Protein AF-A0A2V9A5Q8-F1 (afdb_monomer_lite)

Radius of gyration: 23.95 Å; chains: 1; bounding box: 72×63×69 Å

Structure (mmCIF, N/CA/C/O backbone):
data_AF-A0A2V9A5Q8-F1
#
_entry.id   AF-A0A2V9A5Q8-F1
#
loop_
_atom_site.group_PDB
_atom_site.id
_atom_site.type_symbol
_atom_site.label_atom_id
_atom_site.label_alt_id
_atom_site.label_comp_id
_atom_site.label_asym_id
_atom_site.label_entity_id
_atom_site.label_seq_id
_atom_site.pdbx_PDB_ins_code
_atom_site.Cartn_x
_atom_site.Cartn_y
_atom_site.Cartn_z
_atom_site.occupancy
_atom_site.B_iso_or_equiv
_atom_site.auth_seq_id
_atom_site.auth_comp_id
_atom_site.auth_asym_id
_atom_site.auth_atom_id
_atom_site.pdbx_PDB_model_num
ATOM 1 N N . MET A 1 1 ? 49.702 5.818 -7.965 1.00 38.19 1 MET A N 1
ATOM 2 C CA . MET A 1 1 ? 48.808 6.338 -9.022 1.00 38.19 1 MET A CA 1
ATOM 3 C C . MET A 1 1 ? 47.377 6.035 -8.606 1.00 38.19 1 MET A C 1
ATOM 5 O O . MET A 1 1 ? 47.033 4.866 -8.512 1.00 38.19 1 MET A O 1
ATOM 9 N N . ARG A 1 2 ? 46.585 7.053 -8.239 1.00 35.84 2 ARG A N 1
ATOM 10 C CA . ARG A 1 2 ? 45.154 6.881 -7.938 1.00 35.84 2 ARG A CA 1
ATOM 11 C C . ARG A 1 2 ? 44.421 6.753 -9.271 1.00 35.84 2 ARG A C 1
ATOM 13 O O . ARG A 1 2 ? 44.417 7.703 -10.046 1.00 35.84 2 ARG A O 1
ATOM 20 N N . PHE A 1 3 ? 43.883 5.571 -9.551 1.00 41.09 3 PHE A N 1
ATOM 21 C CA . PHE A 1 3 ? 42.998 5.375 -10.691 1.00 41.09 3 PHE A CA 1
ATOM 22 C C . PHE A 1 3 ? 41.658 6.030 -10.368 1.00 41.09 3 PHE A C 1
ATOM 24 O O . PHE A 1 3 ? 40.979 5.653 -9.417 1.00 41.09 3 PHE A O 1
ATOM 31 N N . ASP A 1 4 ? 41.334 7.063 -11.133 1.00 40.38 4 ASP A N 1
ATOM 32 C CA . ASP A 1 4 ? 40.104 7.829 -11.009 1.00 40.38 4 ASP A CA 1
ATOM 33 C C . ASP A 1 4 ? 38.958 7.004 -11.616 1.00 40.38 4 ASP A C 1
ATOM 35 O O . ASP A 1 4 ? 38.874 6.832 -12.838 1.00 40.38 4 ASP A O 1
ATOM 39 N N . SER A 1 5 ? 38.114 6.416 -10.765 1.00 48.59 5 SER A N 1
ATOM 40 C CA . SER A 1 5 ? 37.031 5.505 -11.168 1.00 48.59 5 SER A CA 1
ATOM 41 C C . SER A 1 5 ? 36.042 6.164 -12.140 1.00 48.59 5 SER A C 1
ATOM 43 O O . SER A 1 5 ? 35.473 5.492 -13.002 1.00 48.59 5 SER A O 1
ATOM 45 N N . ALA A 1 6 ? 35.915 7.493 -12.084 1.00 47.28 6 ALA A N 1
ATOM 46 C CA . ALA A 1 6 ? 35.109 8.286 -13.007 1.00 47.28 6 ALA A CA 1
ATOM 47 C C . ALA A 1 6 ? 35.646 8.262 -14.452 1.00 47.28 6 ALA A C 1
ATOM 49 O O . ALA A 1 6 ? 34.862 8.203 -15.402 1.00 47.28 6 ALA A O 1
ATOM 50 N N . ARG A 1 7 ? 36.975 8.252 -14.645 1.00 42.78 7 ARG A N 1
ATOM 51 C CA . ARG A 1 7 ? 37.582 8.185 -15.988 1.00 42.78 7 ARG A CA 1
ATOM 52 C C . ARG A 1 7 ? 37.405 6.813 -16.629 1.00 42.78 7 ARG A C 1
ATOM 54 O O . ARG A 1 7 ? 37.128 6.750 -17.822 1.00 42.78 7 ARG A O 1
ATOM 61 N N . LEU A 1 8 ? 37.511 5.740 -15.844 1.00 49.94 8 LEU A N 1
ATOM 62 C CA . LEU A 1 8 ? 37.288 4.365 -16.311 1.00 49.94 8 LEU A CA 1
ATOM 63 C C . LEU A 1 8 ? 35.836 4.141 -16.748 1.00 49.94 8 LEU A C 1
ATOM 65 O O . LEU A 1 8 ? 35.599 3.556 -17.803 1.00 49.94 8 LEU A O 1
ATOM 69 N N . ARG A 1 9 ? 34.873 4.674 -15.986 1.00 51.28 9 ARG A N 1
ATOM 70 C CA . ARG A 1 9 ? 33.442 4.581 -16.307 1.00 51.28 9 ARG A CA 1
ATOM 71 C C . ARG A 1 9 ? 33.103 5.296 -17.616 1.00 51.28 9 ARG A C 1
ATOM 73 O O . ARG A 1 9 ? 32.422 4.731 -18.465 1.00 51.28 9 ARG A O 1
ATOM 80 N N . ASN A 1 10 ? 33.651 6.495 -17.819 1.00 50.81 10 ASN A N 1
ATOM 81 C CA . ASN A 1 10 ? 33.475 7.227 -19.072 1.00 50.81 10 ASN A CA 1
ATOM 82 C C . ASN A 1 10 ? 34.121 6.489 -20.257 1.00 50.81 10 ASN A C 1
ATOM 84 O O . ASN A 1 10 ? 33.509 6.398 -21.316 1.00 50.81 10 ASN A O 1
ATOM 88 N N . MET A 1 11 ? 35.314 5.907 -20.081 1.00 52.22 11 MET A N 1
ATOM 89 C CA . MET A 1 11 ? 35.999 5.157 -21.144 1.00 52.22 11 MET A CA 1
ATOM 90 C C . MET A 1 11 ? 35.219 3.908 -21.584 1.00 52.22 11 MET A C 1
ATOM 92 O O . MET A 1 11 ? 35.125 3.645 -22.782 1.00 52.22 11 MET A O 1
ATOM 96 N N . PHE A 1 12 ? 34.608 3.183 -20.639 1.00 56.50 12 PHE A N 1
ATOM 97 C CA . PHE A 1 12 ? 33.744 2.036 -20.942 1.00 56.50 12 PHE A CA 1
ATOM 98 C C . PHE A 1 12 ? 32.481 2.444 -21.709 1.00 56.50 12 PHE A C 1
ATOM 100 O O . PHE A 1 12 ? 32.138 1.793 -22.696 1.00 56.50 12 PHE A O 1
ATOM 107 N N . CYS A 1 13 ? 31.827 3.544 -21.320 1.00 56.12 13 CYS A N 1
ATOM 108 C CA . CYS A 1 13 ? 30.648 4.045 -22.030 1.00 56.12 13 CYS A CA 1
ATOM 109 C C . CYS A 1 13 ? 30.974 4.451 -23.477 1.00 56.12 13 CYS A C 1
ATOM 111 O O . CYS A 1 13 ? 30.261 4.058 -24.396 1.00 56.12 13 CYS A O 1
ATOM 113 N N . TYR A 1 14 ? 32.076 5.176 -23.704 1.00 59.12 14 TYR A N 1
ATOM 114 C CA . TYR A 1 14 ? 32.497 5.552 -25.061 1.00 59.12 14 TYR A CA 1
ATOM 115 C C . TYR A 1 14 ? 32.893 4.337 -25.910 1.00 59.12 14 TYR A C 1
ATOM 117 O O . TYR A 1 14 ? 32.550 4.282 -27.090 1.00 59.12 14 TYR A O 1
ATOM 125 N N . GLY A 1 15 ? 33.565 3.344 -25.318 1.00 58.75 15 GLY A N 1
ATOM 126 C CA . GLY A 1 15 ? 33.915 2.096 -26.000 1.00 58.75 15 GLY A CA 1
ATOM 127 C C . GLY A 1 15 ? 32.689 1.279 -26.415 1.00 58.75 15 GLY A C 1
ATOM 128 O O . GLY A 1 15 ? 32.632 0.798 -27.545 1.00 58.75 15 GLY A O 1
ATOM 129 N N . ALA A 1 16 ? 31.679 1.182 -25.546 1.00 59.41 16 ALA A N 1
ATOM 130 C CA . ALA A 1 16 ? 30.424 0.494 -25.845 1.00 59.41 16 ALA A CA 1
ATOM 131 C C . ALA A 1 16 ? 29.630 1.188 -26.967 1.00 59.41 16 ALA A C 1
ATOM 133 O O . ALA A 1 16 ? 29.109 0.515 -27.855 1.00 59.41 16 ALA A O 1
ATOM 134 N N . ILE A 1 17 ? 29.594 2.527 -26.975 1.00 62.41 17 ILE A N 1
ATOM 135 C CA . ILE A 1 17 ? 28.944 3.314 -28.036 1.00 62.41 17 ILE A CA 1
ATOM 136 C C . ILE A 1 17 ? 29.666 3.122 -29.378 1.00 62.41 17 ILE A C 1
ATOM 138 O O . ILE A 1 17 ? 29.020 2.871 -30.393 1.00 62.41 17 ILE A O 1
ATOM 142 N N . LEU A 1 18 ? 31.002 3.188 -29.397 1.00 58.22 18 LEU A N 1
ATOM 143 C CA . LEU A 1 18 ? 31.786 3.002 -30.624 1.00 58.22 18 LEU A CA 1
ATOM 144 C C . LEU A 1 18 ? 31.684 1.571 -31.173 1.00 58.22 18 LEU A C 1
ATOM 146 O O . LEU A 1 18 ? 31.592 1.393 -32.387 1.00 58.22 18 LEU A O 1
ATOM 150 N N . ALA A 1 19 ? 31.637 0.562 -30.299 1.00 59.09 19 ALA A N 1
ATOM 151 C CA . ALA A 1 19 ? 31.382 -0.818 -30.704 1.00 59.09 19 ALA A CA 1
ATOM 152 C C . ALA A 1 19 ? 29.979 -0.970 -31.319 1.00 59.09 19 ALA A C 1
ATOM 154 O O . ALA A 1 19 ? 29.850 -1.559 -32.390 1.00 59.09 19 ALA A O 1
ATOM 155 N N . ALA A 1 20 ? 28.945 -0.374 -30.714 1.00 57.03 20 ALA A N 1
ATOM 156 C CA . ALA A 1 20 ? 27.581 -0.405 -31.247 1.00 57.03 20 ALA A CA 1
ATOM 157 C C . ALA A 1 20 ? 27.464 0.261 -32.634 1.00 57.03 20 ALA A C 1
ATOM 159 O O . ALA A 1 20 ? 26.750 -0.244 -33.498 1.00 57.03 20 ALA A O 1
ATOM 160 N N . ILE A 1 21 ? 28.210 1.344 -32.885 1.00 59.50 21 ILE A N 1
ATOM 161 C CA . ILE A 1 21 ? 28.262 2.006 -34.201 1.00 59.50 21 ILE A CA 1
ATOM 162 C C . ILE A 1 21 ? 28.967 1.119 -35.243 1.00 59.50 21 ILE A C 1
ATOM 164 O O . ILE A 1 21 ? 28.519 1.042 -36.386 1.00 59.50 21 ILE A O 1
ATOM 168 N N . GLY A 1 22 ? 30.041 0.417 -34.862 1.00 56.53 22 GLY A N 1
ATOM 169 C CA . GLY A 1 22 ? 30.808 -0.444 -35.771 1.00 56.53 22 GLY A CA 1
ATOM 170 C C . GLY A 1 22 ? 30.040 -1.667 -36.285 1.00 56.53 22 GLY A C 1
ATOM 171 O O . GLY A 1 22 ? 30.250 -2.088 -37.422 1.00 56.53 22 GLY A O 1
ATOM 172 N N . PHE A 1 23 ? 29.115 -2.215 -35.492 1.00 53.47 23 PHE A N 1
ATOM 173 C CA . PHE A 1 23 ? 28.313 -3.380 -35.888 1.00 53.47 23 PHE A CA 1
ATOM 174 C C . PHE A 1 23 ? 27.002 -3.027 -36.622 1.00 53.47 23 PHE A C 1
ATOM 176 O O . PHE A 1 23 ? 26.371 -3.916 -37.195 1.00 53.47 23 PHE A O 1
ATOM 183 N N . ALA A 1 24 ? 26.617 -1.747 -36.688 1.00 52.22 24 ALA A N 1
ATOM 184 C CA . ALA A 1 24 ? 25.424 -1.281 -37.410 1.00 52.22 24 ALA A CA 1
ATOM 185 C C . ALA A 1 24 ? 25.583 -1.250 -38.951 1.00 52.22 24 ALA A C 1
ATOM 187 O O . ALA A 1 24 ? 24.639 -0.910 -39.668 1.00 52.22 24 ALA A O 1
ATOM 188 N N . GLY A 1 25 ? 26.774 -1.585 -39.468 1.00 51.19 25 GLY A N 1
ATOM 189 C CA . GLY A 1 25 ? 27.130 -1.457 -40.885 1.00 51.19 25 GLY A CA 1
ATOM 190 C C . GLY A 1 25 ? 26.808 -2.651 -41.792 1.00 51.19 25 GLY A C 1
ATOM 191 O O . GLY A 1 25 ? 26.800 -2.473 -43.006 1.00 51.19 25 GLY A O 1
ATOM 192 N N . CYS A 1 26 ? 26.523 -3.846 -41.261 1.00 53.53 26 CYS A N 1
ATOM 193 C CA . CYS A 1 26 ? 26.264 -5.035 -42.083 1.00 53.53 26 CYS A CA 1
ATOM 194 C C . CYS A 1 26 ? 25.248 -5.975 -41.413 1.00 53.53 26 CYS A C 1
ATOM 196 O O . CYS A 1 26 ? 25.505 -6.484 -40.325 1.00 53.53 26 CYS A O 1
ATOM 198 N N . SER A 1 27 ? 24.162 -6.291 -42.130 1.00 56.16 27 SER A N 1
ATOM 199 C CA . SER A 1 27 ? 23.036 -7.178 -41.761 1.00 56.16 27 SER A CA 1
ATOM 200 C C . SER A 1 27 ? 21.959 -6.555 -40.862 1.00 56.16 27 SER A C 1
ATOM 202 O O . SER A 1 27 ? 22.226 -5.594 -40.153 1.00 56.16 27 SER A O 1
ATOM 204 N N . ASN A 1 28 ? 20.736 -7.098 -40.945 1.00 62.25 28 ASN A N 1
ATOM 205 C CA . ASN A 1 28 ? 19.543 -6.727 -40.171 1.00 62.25 28 ASN A CA 1
ATOM 206 C C . ASN A 1 28 ? 19.767 -6.941 -38.658 1.00 62.25 28 ASN A C 1
ATOM 208 O O . ASN A 1 28 ? 19.232 -7.881 -38.069 1.00 62.25 28 ASN A O 1
ATOM 212 N N . SER A 1 29 ? 20.612 -6.122 -38.041 1.00 60.03 29 SER A N 1
ATOM 213 C CA . SER A 1 29 ? 21.037 -6.244 -36.652 1.00 60.03 29 SER A CA 1
ATOM 214 C C . SER A 1 29 ? 20.355 -5.190 -35.780 1.00 60.03 29 SER A C 1
ATOM 216 O O . SER A 1 29 ? 20.127 -4.047 -36.184 1.00 60.03 29 SER A O 1
ATOM 218 N N . CYS A 1 30 ? 19.997 -5.606 -34.567 1.00 65.38 30 CYS A N 1
ATOM 219 C CA . CYS A 1 30 ? 19.408 -4.760 -33.537 1.00 65.38 30 CYS A CA 1
ATOM 220 C C . CYS A 1 30 ? 20.380 -4.685 -32.361 1.00 65.38 30 CYS A C 1
ATOM 222 O O . CYS A 1 30 ? 20.805 -5.724 -31.853 1.00 65.38 30 CYS A O 1
ATOM 224 N N . PHE A 1 31 ? 20.699 -3.472 -31.907 1.00 65.69 31 PHE A N 1
ATOM 225 C CA . PHE A 1 31 ? 21.546 -3.243 -30.737 1.00 65.69 31 PHE A CA 1
ATOM 226 C C . PHE A 1 31 ? 20.724 -2.678 -29.593 1.00 65.69 31 PHE A C 1
ATOM 228 O O . PHE A 1 31 ? 19.926 -1.757 -29.784 1.00 65.69 31 PHE A O 1
ATOM 235 N N . VAL A 1 32 ? 20.954 -3.232 -28.404 1.00 63.38 32 VAL A N 1
ATOM 236 C CA . VAL A 1 32 ? 20.291 -2.838 -27.162 1.00 63.38 32 VAL A CA 1
ATOM 237 C C . VAL A 1 32 ? 21.349 -2.683 -26.091 1.00 63.38 32 VAL A C 1
ATOM 239 O O . VAL A 1 32 ? 22.129 -3.603 -25.852 1.00 63.38 32 VAL A O 1
ATOM 242 N N . GLY A 1 33 ? 21.375 -1.523 -25.448 1.00 62.34 33 GLY A N 1
ATOM 243 C CA . GLY A 1 33 ? 22.201 -1.280 -24.273 1.00 62.34 33 GLY A CA 1
ATOM 244 C C . GLY A 1 33 ? 21.330 -0.801 -23.127 1.00 62.34 33 GLY A C 1
ATOM 245 O O . GLY A 1 33 ? 20.614 0.182 -23.285 1.00 62.34 33 GLY A O 1
ATOM 246 N N . VAL A 1 34 ? 21.399 -1.478 -21.984 1.00 63.06 34 VAL A N 1
ATOM 247 C CA . VAL A 1 34 ? 20.795 -1.006 -20.734 1.00 63.06 34 VAL A CA 1
ATOM 248 C C . VAL A 1 34 ? 21.928 -0.543 -19.831 1.00 63.06 34 VAL A C 1
ATOM 250 O O . VAL A 1 34 ? 22.835 -1.313 -19.516 1.00 63.06 34 VAL A O 1
ATOM 253 N N . PHE A 1 35 ? 21.892 0.723 -19.432 1.00 66.50 35 PHE A N 1
ATOM 254 C CA . PHE A 1 35 ? 22.899 1.332 -18.574 1.00 66.50 35 PHE A CA 1
ATOM 255 C C . PHE A 1 35 ? 22.244 1.791 -17.275 1.00 66.50 35 PHE A C 1
ATOM 257 O O . PHE A 1 35 ? 21.302 2.578 -17.296 1.00 66.50 35 PHE A O 1
ATOM 264 N N . ASN A 1 36 ? 22.770 1.335 -16.141 1.00 62.31 36 ASN A N 1
ATOM 265 C CA . ASN A 1 36 ? 22.429 1.884 -14.834 1.00 62.31 36 ASN A CA 1
ATOM 266 C C . ASN A 1 36 ? 23.510 2.899 -14.437 1.00 62.31 36 ASN A C 1
ATOM 268 O O . ASN A 1 36 ? 24.682 2.541 -14.301 1.00 62.31 36 ASN A O 1
ATOM 272 N N . ASN A 1 37 ? 23.132 4.168 -14.285 1.00 62.62 37 ASN A N 1
ATOM 273 C CA . ASN A 1 37 ? 24.060 5.242 -13.915 1.00 62.62 37 ASN A CA 1
ATOM 274 C C . ASN A 1 37 ? 24.026 5.595 -12.413 1.00 62.62 37 ASN A C 1
ATOM 276 O O . ASN A 1 37 ? 24.675 6.561 -12.010 1.00 62.62 37 ASN A O 1
ATOM 280 N N . GLY A 1 38 ? 23.286 4.835 -11.599 1.00 50.09 38 GLY A N 1
ATOM 281 C CA . GLY A 1 38 ? 23.071 5.083 -10.170 1.00 50.09 38 GLY A CA 1
ATOM 282 C C . GLY A 1 38 ? 21.969 6.102 -9.851 1.00 50.09 38 GLY A C 1
ATOM 283 O O . GLY A 1 38 ? 21.603 6.233 -8.692 1.00 50.09 38 GLY A O 1
ATOM 284 N N . ILE A 1 39 ? 21.431 6.805 -10.853 1.00 52.69 39 ILE A N 1
ATOM 285 C CA . ILE A 1 39 ? 20.302 7.749 -10.727 1.00 52.69 39 ILE A CA 1
ATOM 286 C C . ILE A 1 39 ? 19.053 7.186 -11.431 1.00 52.69 39 ILE A C 1
ATOM 288 O O . ILE A 1 39 ? 17.921 7.504 -11.075 1.00 52.69 39 ILE A O 1
ATOM 292 N N . GLY A 1 40 ? 19.245 6.304 -12.411 1.00 55.94 40 GLY A N 1
ATOM 293 C CA . GLY A 1 40 ? 18.178 5.593 -13.095 1.00 55.94 40 GLY A CA 1
ATOM 294 C C . GLY A 1 40 ? 18.706 4.623 -14.146 1.00 55.94 40 GLY A C 1
ATOM 295 O O . GLY A 1 40 ? 19.913 4.383 -14.268 1.00 55.94 40 GLY A O 1
ATOM 296 N N . VAL A 1 41 ? 17.772 4.068 -14.913 1.00 59.84 41 VAL A N 1
ATOM 297 C CA . VAL A 1 41 ? 18.040 3.129 -16.004 1.00 59.84 41 VAL A CA 1
ATOM 298 C C . VAL A 1 41 ? 17.876 3.851 -17.342 1.00 59.84 41 VAL A C 1
ATOM 300 O O . VAL A 1 41 ? 16.854 4.483 -17.589 1.00 59.84 41 VAL A O 1
ATOM 303 N N . VAL A 1 42 ? 18.885 3.765 -18.211 1.00 65.00 42 VAL A N 1
ATOM 304 C CA . VAL A 1 42 ? 18.856 4.302 -19.579 1.00 65.00 42 VAL A CA 1
ATOM 305 C C . VAL A 1 42 ? 18.903 3.143 -20.567 1.00 65.00 42 VAL A C 1
ATOM 307 O O . VAL A 1 42 ? 19.842 2.348 -20.539 1.00 65.00 42 VAL A O 1
ATOM 310 N N . THR A 1 43 ? 17.927 3.082 -21.472 1.00 62.53 43 THR A N 1
ATOM 311 C CA . THR A 1 43 ? 17.867 2.079 -22.544 1.00 62.53 43 THR A CA 1
ATOM 312 C C . THR A 1 43 ? 18.186 2.741 -23.882 1.00 62.53 43 THR A C 1
ATOM 314 O O . THR A 1 43 ? 17.525 3.697 -24.280 1.00 62.53 43 THR A O 1
ATOM 317 N N . VAL A 1 44 ? 19.208 2.246 -24.579 1.00 68.12 44 VAL A N 1
ATOM 318 C CA . VAL A 1 44 ? 19.624 2.707 -25.911 1.00 68.12 44 VAL A CA 1
ATOM 319 C C . VAL A 1 44 ? 19.268 1.643 -26.937 1.00 68.12 44 VAL A C 1
ATOM 321 O O . VAL A 1 44 ? 19.596 0.471 -26.746 1.00 68.12 44 VAL A O 1
ATOM 324 N N . GLN A 1 45 ? 18.642 2.062 -28.037 1.00 67.38 45 GLN A N 1
ATOM 325 C CA . GLN A 1 45 ? 18.233 1.176 -29.118 1.00 67.38 45 GLN A CA 1
ATOM 326 C C . GLN A 1 45 ? 18.643 1.716 -30.493 1.00 67.38 45 GLN A C 1
ATOM 328 O O . GLN A 1 45 ? 18.433 2.891 -30.791 1.00 67.38 45 GLN A O 1
ATOM 333 N N . ALA A 1 46 ? 19.180 0.841 -31.345 1.00 66.75 46 ALA A N 1
ATOM 334 C CA . ALA A 1 46 ? 19.484 1.141 -32.744 1.00 66.75 46 ALA A CA 1
ATOM 335 C C . ALA A 1 46 ? 19.172 -0.067 -33.647 1.00 66.75 46 ALA A C 1
ATOM 337 O O . ALA A 1 46 ? 19.436 -1.208 -33.267 1.00 66.75 46 ALA A O 1
ATOM 338 N N . GLY A 1 47 ? 18.627 0.182 -34.844 1.00 64.19 47 GLY A N 1
ATOM 339 C CA . GLY A 1 47 ? 18.328 -0.846 -35.850 1.00 64.19 47 GLY A CA 1
ATOM 340 C C . GLY A 1 47 ? 18.341 -0.286 -37.277 1.00 64.19 47 GLY A C 1
ATOM 341 O O . GLY A 1 47 ? 18.157 0.917 -37.472 1.00 64.19 47 GLY A O 1
ATOM 342 N N . ASN A 1 48 ? 18.587 -1.152 -38.264 1.00 62.66 48 ASN A N 1
ATOM 343 C CA . ASN A 1 48 ? 18.677 -0.818 -39.692 1.00 62.66 48 ASN A CA 1
ATOM 344 C C . ASN A 1 48 ? 18.136 -1.993 -40.543 1.00 62.66 48 ASN A C 1
ATOM 346 O O . ASN A 1 48 ? 18.545 -3.127 -40.272 1.00 62.66 48 ASN A O 1
ATOM 350 N N . PRO A 1 49 ? 17.279 -1.775 -41.570 1.00 58.06 49 PRO A N 1
ATOM 351 C CA . PRO A 1 49 ? 16.652 -0.516 -42.013 1.00 58.06 49 PRO A CA 1
ATOM 352 C C . PRO A 1 49 ? 15.466 -0.086 -41.133 1.00 58.06 49 PRO A C 1
ATOM 354 O O . PRO A 1 49 ? 14.958 -0.903 -40.369 1.00 58.06 49 PRO A O 1
ATOM 357 N N . PRO A 1 50 ? 15.021 1.187 -41.202 1.00 60.66 50 PRO A N 1
ATOM 358 C CA . PRO A 1 50 ? 13.865 1.653 -40.438 1.00 60.66 50 PRO A CA 1
ATOM 359 C C . PRO A 1 50 ? 12.614 0.795 -40.721 1.00 60.66 50 PRO A C 1
ATOM 361 O O . PRO A 1 50 ? 12.396 0.409 -41.872 1.00 60.66 50 PRO A O 1
ATOM 364 N N . PRO A 1 51 ? 11.762 0.538 -39.711 1.00 57.97 51 PRO A N 1
ATOM 365 C CA . PRO A 1 51 ? 11.767 1.146 -38.378 1.00 57.97 51 PRO A CA 1
ATOM 366 C C . PRO A 1 51 ? 12.830 0.563 -37.425 1.00 57.97 51 PRO A C 1
ATOM 368 O O . PRO A 1 51 ? 13.239 -0.587 -37.591 1.00 57.97 51 PRO A O 1
ATOM 371 N N . PRO A 1 52 ? 13.271 1.330 -36.403 1.00 61.50 52 PRO A N 1
ATOM 372 C CA . PRO A 1 52 ? 14.005 0.749 -35.283 1.00 61.50 52 PRO A CA 1
ATOM 373 C C . PRO A 1 52 ? 13.176 -0.408 -34.716 1.00 61.50 52 PRO A C 1
ATOM 375 O O . PRO A 1 52 ? 11.948 -0.325 -34.657 1.00 61.50 52 PRO A O 1
ATOM 378 N N . CYS A 1 53 ? 13.833 -1.514 -34.373 1.00 61.41 53 CYS A N 1
ATOM 379 C CA . CYS A 1 53 ? 13.138 -2.722 -33.942 1.00 61.41 53 CYS A CA 1
ATOM 380 C C . CYS A 1 53 ? 12.192 -2.421 -32.764 1.00 61.41 53 CYS A C 1
ATOM 382 O O . CYS A 1 53 ? 12.440 -1.523 -31.972 1.00 61.41 53 CYS A O 1
ATOM 384 N N . SER A 1 54 ? 11.104 -3.163 -32.599 1.00 61.75 54 SER A N 1
ATOM 385 C CA . SER A 1 54 ? 10.321 -3.106 -31.362 1.00 61.75 54 SER A CA 1
ATOM 386 C C . SER A 1 54 ? 10.897 -4.140 -30.404 1.00 61.75 54 SER A C 1
ATOM 388 O O . SER A 1 54 ? 10.762 -5.340 -30.650 1.00 61.75 54 SER A O 1
ATOM 390 N N . LEU A 1 55 ? 11.568 -3.702 -29.341 1.00 61.50 55 LEU A N 1
ATOM 391 C CA . LEU A 1 55 ? 11.936 -4.622 -28.271 1.00 61.50 55 LEU A CA 1
ATOM 392 C C . LEU A 1 55 ? 10.774 -4.742 -27.296 1.00 61.50 55 LEU A C 1
ATOM 394 O O . LEU A 1 55 ? 10.130 -3.731 -26.998 1.00 61.50 55 LEU A O 1
ATOM 398 N N . PRO A 1 56 ? 10.517 -5.943 -26.762 1.00 65.69 56 PRO A N 1
ATOM 399 C CA . PRO A 1 56 ? 9.697 -6.045 -25.571 1.00 65.69 56 PRO A CA 1
ATOM 400 C C . PRO A 1 56 ? 10.352 -5.187 -24.484 1.00 65.69 56 PRO A C 1
ATOM 402 O O . PRO A 1 56 ? 11.544 -5.332 -24.206 1.00 65.69 56 PRO A O 1
ATOM 405 N N . GLN A 1 57 ? 9.585 -4.253 -23.918 1.00 74.25 57 GLN A N 1
ATOM 406 C CA . GLN A 1 57 ? 10.048 -3.442 -22.797 1.00 74.25 57 GLN A CA 1
ATOM 407 C C . GLN A 1 57 ? 10.506 -4.402 -21.694 1.00 74.25 57 GLN A C 1
ATOM 409 O O . GLN A 1 57 ? 9.715 -5.275 -21.318 1.00 74.25 57 GLN A O 1
ATOM 414 N N . PRO A 1 58 ? 11.762 -4.302 -21.218 1.00 80.88 58 PRO A N 1
ATOM 415 C CA . PRO A 1 58 ? 12.244 -5.188 -20.176 1.00 80.88 58 PRO A CA 1
ATOM 416 C C . PRO A 1 58 ? 11.369 -5.001 -18.941 1.00 80.88 58 PRO A C 1
ATOM 418 O O . PRO A 1 58 ? 10.925 -3.887 -18.634 1.00 80.88 58 PRO A O 1
ATOM 421 N N . ARG A 1 59 ? 11.089 -6.111 -18.262 1.00 86.88 59 ARG A N 1
ATOM 422 C CA . ARG A 1 59 ? 10.210 -6.128 -17.100 1.00 86.88 59 ARG A CA 1
ATOM 423 C C . ARG A 1 59 ? 10.886 -6.762 -15.898 1.00 86.88 59 ARG A C 1
ATOM 425 O O . ARG A 1 59 ? 11.922 -7.414 -16.018 1.00 86.88 59 ARG A O 1
ATOM 432 N N . ALA A 1 60 ? 10.285 -6.532 -14.746 1.00 90.94 60 ALA A N 1
ATOM 433 C CA . ALA A 1 60 ? 10.682 -7.111 -13.479 1.00 90.94 60 ALA A CA 1
ATOM 434 C C . ALA A 1 60 ? 9.444 -7.537 -12.696 1.00 90.94 60 ALA A C 1
ATOM 436 O O . ALA A 1 60 ? 8.333 -7.078 -12.974 1.00 90.94 60 ALA A O 1
ATOM 437 N N . ALA A 1 61 ? 9.657 -8.384 -11.696 1.00 94.25 61 ALA A N 1
ATOM 438 C CA . ALA A 1 61 ? 8.615 -8.783 -10.769 1.00 94.25 61 ALA A CA 1
ATOM 439 C C . ALA A 1 61 ? 8.706 -7.958 -9.480 1.00 94.25 61 ALA A C 1
ATOM 441 O O . ALA A 1 61 ? 9.777 -7.824 -8.881 1.00 94.25 61 ALA A O 1
ATOM 442 N N . ILE A 1 62 ? 7.568 -7.441 -9.023 1.00 94.88 62 ILE A N 1
ATOM 443 C CA . ILE A 1 62 ? 7.425 -6.854 -7.693 1.00 94.88 62 ILE A CA 1
ATOM 444 C C . ILE A 1 62 ? 6.444 -7.669 -6.860 1.00 94.88 62 ILE A C 1
ATOM 446 O O . ILE A 1 62 ? 5.362 -8.023 -7.321 1.00 94.88 62 ILE A O 1
ATOM 450 N N . ASN A 1 63 ? 6.808 -7.902 -5.603 1.00 96.31 63 ASN A N 1
ATOM 451 C CA . ASN A 1 63 ? 5.874 -8.329 -4.571 1.00 96.31 63 ASN A CA 1
ATOM 452 C C . ASN A 1 63 ? 5.580 -7.153 -3.648 1.00 96.31 63 ASN A C 1
ATOM 454 O O . ASN A 1 63 ? 6.474 -6.372 -3.327 1.00 96.31 63 ASN A O 1
ATOM 458 N N . VAL A 1 64 ? 4.346 -7.048 -3.174 1.00 96.12 64 VAL A N 1
ATOM 459 C CA . VAL A 1 64 ? 3.954 -6.062 -2.166 1.00 96.12 64 VAL A CA 1
ATOM 460 C C . VAL A 1 64 ? 3.482 -6.809 -0.938 1.00 96.12 64 VAL A C 1
ATOM 462 O O . VAL A 1 64 ? 2.573 -7.631 -1.016 1.00 96.12 64 VAL A O 1
ATOM 465 N N . VAL A 1 65 ? 4.103 -6.526 0.202 1.00 96.00 65 VAL A N 1
ATOM 466 C CA . VAL A 1 65 ? 3.861 -7.239 1.455 1.00 96.00 65 VAL A CA 1
ATOM 467 C C . VAL A 1 65 ? 3.510 -6.236 2.543 1.00 96.00 65 VAL A C 1
ATOM 469 O O . VAL A 1 65 ? 4.306 -5.349 2.844 1.00 96.00 65 VAL A O 1
ATOM 472 N N . ALA A 1 66 ? 2.340 -6.392 3.157 1.00 95.12 66 ALA A N 1
ATOM 473 C CA . ALA A 1 66 ? 1.981 -5.693 4.382 1.00 95.12 66 ALA A CA 1
ATOM 474 C C . ALA A 1 66 ? 2.624 -6.387 5.584 1.00 95.12 66 ALA A C 1
ATOM 476 O O . ALA A 1 66 ? 2.379 -7.564 5.855 1.00 95.12 66 ALA A O 1
ATOM 477 N N . LEU A 1 67 ? 3.442 -5.640 6.315 1.00 94.56 67 LEU A N 1
ATOM 478 C CA . LEU A 1 67 ? 3.946 -6.018 7.623 1.00 94.56 67 LEU A CA 1
ATOM 479 C C . LEU A 1 67 ? 2.882 -5.676 8.659 1.00 94.56 67 LEU A C 1
ATOM 481 O O . LEU A 1 67 ? 2.401 -4.544 8.726 1.00 94.56 67 LEU A O 1
ATOM 485 N N . LYS A 1 68 ? 2.523 -6.677 9.455 1.00 92.44 68 LYS A N 1
ATOM 486 C CA . LYS A 1 68 ? 1.456 -6.604 10.449 1.00 92.44 68 LYS A CA 1
ATOM 487 C C . LYS A 1 68 ? 2.068 -6.686 11.836 1.00 92.44 68 LYS A C 1
ATOM 489 O O . LYS A 1 68 ? 3.136 -7.281 12.010 1.00 92.44 68 LYS A O 1
ATOM 494 N N . SER A 1 69 ? 1.416 -6.061 12.808 1.00 88.69 69 SER A N 1
ATOM 495 C CA . SER A 1 69 ? 1.902 -6.049 14.183 1.00 88.69 69 SER A CA 1
ATOM 496 C C . SER A 1 69 ? 0.995 -6.870 15.088 1.00 88.69 69 SER A C 1
ATOM 498 O O . SER A 1 69 ? -0.226 -6.843 14.973 1.00 88.69 69 SER A O 1
ATOM 500 N N . ALA A 1 70 ? 1.585 -7.569 16.056 1.00 87.69 70 ALA A N 1
ATOM 501 C CA . ALA A 1 70 ? 0.802 -8.222 17.101 1.00 87.69 70 ALA A CA 1
ATOM 502 C C . ALA A 1 70 ? 0.134 -7.205 18.043 1.00 87.69 70 ALA A C 1
ATOM 504 O O . ALA A 1 70 ? -0.870 -7.526 18.667 1.00 87.69 70 ALA A O 1
ATOM 505 N N . VAL A 1 71 ? 0.690 -5.994 18.150 1.00 85.56 71 VAL A N 1
ATOM 506 C CA . VAL A 1 71 ? 0.216 -4.933 19.048 1.00 85.56 71 VAL A CA 1
ATOM 507 C C . VAL A 1 71 ? 0.281 -3.567 18.370 1.00 85.56 71 VAL A C 1
ATOM 509 O O . VAL A 1 71 ? 1.175 -3.305 17.564 1.00 85.56 71 VAL A O 1
ATOM 512 N N . CYS A 1 72 ? -0.634 -2.663 18.717 1.00 85.25 72 CYS A N 1
ATOM 513 C CA . CYS A 1 72 ? -0.536 -1.281 18.264 1.00 85.25 72 CYS A CA 1
ATOM 514 C C . CYS A 1 72 ? 0.441 -0.488 19.149 1.00 85.25 72 CYS A C 1
ATOM 516 O O . CYS A 1 72 ? 0.052 0.070 20.171 1.00 85.25 72 CYS A O 1
ATOM 518 N N . GLU A 1 73 ? 1.714 -0.431 18.754 1.00 81.94 73 GLU A N 1
ATOM 519 C CA . GLU A 1 73 ? 2.772 0.260 19.515 1.00 81.94 73 GLU A CA 1
ATOM 520 C C . GLU A 1 73 ? 2.574 1.781 19.594 1.00 81.94 73 GLU A C 1
ATOM 522 O O . GLU A 1 73 ? 3.006 2.427 20.546 1.00 81.94 73 GLU A O 1
ATOM 527 N N . THR A 1 74 ? 1.926 2.357 18.584 1.00 80.19 74 THR A N 1
ATOM 528 C CA . THR A 1 74 ? 1.694 3.800 18.445 1.00 80.19 74 THR A CA 1
ATOM 529 C C . THR A 1 74 ? 0.354 4.257 19.018 1.00 80.19 74 THR A C 1
ATOM 531 O O . THR A 1 74 ? 0.103 5.460 19.097 1.00 80.19 74 THR A O 1
ATOM 534 N N . CYS A 1 75 ? -0.505 3.321 19.425 1.00 80.31 75 CYS A N 1
ATOM 535 C CA . CYS A 1 75 ? -1.774 3.625 20.070 1.00 80.31 75 CYS A CA 1
ATOM 536 C C . CYS A 1 75 ? -1.556 3.938 21.554 1.00 80.31 75 CYS A C 1
ATOM 538 O O . CYS A 1 75 ? -0.673 3.380 22.208 1.00 80.31 75 CYS A O 1
ATOM 540 N N . THR A 1 76 ? -2.384 4.812 22.127 1.00 72.81 76 THR A N 1
ATOM 541 C CA . THR A 1 76 ? -2.327 5.067 23.569 1.00 72.81 76 THR A CA 1
ATOM 542 C C . THR A 1 76 ? -2.813 3.853 24.357 1.00 72.81 76 THR A C 1
ATOM 544 O O . THR A 1 76 ? -3.747 3.159 23.953 1.00 72.81 76 THR A O 1
ATOM 547 N N . ALA A 1 77 ? -2.209 3.619 25.526 1.00 69.12 77 ALA A N 1
ATOM 548 C CA . ALA A 1 77 ? -2.611 2.532 26.423 1.00 69.12 77 ALA A CA 1
ATOM 549 C C . ALA A 1 77 ? -4.095 2.617 26.831 1.00 69.12 77 ALA A C 1
ATOM 551 O O . ALA A 1 77 ? -4.728 1.591 27.076 1.00 69.12 77 ALA A O 1
ATOM 552 N N . ASP A 1 78 ? -4.655 3.830 26.858 1.00 68.19 78 ASP A N 1
ATOM 553 C CA . ASP A 1 78 ? -6.068 4.071 27.149 1.00 68.19 78 ASP A CA 1
ATOM 554 C C . ASP A 1 78 ? -6.991 3.676 25.991 1.00 68.19 78 ASP A C 1
ATOM 556 O O . ASP A 1 78 ? -8.111 3.235 26.239 1.00 68.19 78 ASP A O 1
ATOM 560 N N . ALA A 1 79 ? -6.528 3.785 24.740 1.00 71.56 79 ALA A N 1
ATOM 561 C CA . ALA A 1 79 ? -7.315 3.401 23.571 1.00 71.56 79 ALA A CA 1
ATOM 562 C C . ALA A 1 79 ? -7.489 1.880 23.465 1.00 71.56 79 ALA A C 1
ATOM 564 O O . ALA A 1 79 ? -8.481 1.425 22.910 1.00 71.56 79 ALA A O 1
ATOM 565 N N . ARG A 1 80 ? -6.555 1.087 24.021 1.00 82.50 80 ARG A N 1
ATOM 566 C CA . ARG A 1 80 ? -6.610 -0.390 24.035 1.00 82.50 80 ARG A CA 1
ATOM 567 C C . ARG A 1 80 ? -7.002 -0.981 22.676 1.00 82.50 80 ARG A C 1
ATOM 569 O O . ARG A 1 80 ? -7.870 -1.848 22.601 1.00 82.50 80 ARG A O 1
ATOM 576 N N . VAL A 1 81 ? -6.392 -0.471 21.609 1.00 89.81 81 VAL A N 1
ATOM 577 C CA . VAL A 1 81 ? -6.650 -0.933 20.242 1.00 89.81 81 VAL A CA 1
ATOM 578 C C . VAL A 1 81 ? -6.223 -2.390 20.115 1.00 89.81 81 VAL A C 1
ATOM 580 O O . VAL A 1 81 ? -5.060 -2.715 20.355 1.00 89.81 81 VAL A O 1
ATOM 583 N N . GLU A 1 82 ? -7.173 -3.244 19.748 1.00 90.56 82 GLU A N 1
ATOM 584 C CA . GLU A 1 82 ? -6.965 -4.683 19.581 1.00 90.56 82 GLU A CA 1
ATOM 585 C C . GLU A 1 82 ? -6.861 -5.048 18.102 1.00 90.56 82 GLU A C 1
ATOM 587 O O . GLU A 1 82 ? -5.946 -5.773 17.725 1.00 90.56 82 GLU A O 1
ATOM 592 N N . HIS A 1 83 ? -7.725 -4.460 17.269 1.00 93.25 83 HIS A N 1
ATOM 593 C CA . HIS A 1 83 ? -7.741 -4.696 15.828 1.00 93.25 83 HIS A CA 1
ATOM 594 C C . HIS A 1 83 ? -7.831 -3.395 15.043 1.00 93.25 83 HIS A C 1
ATOM 596 O O . HIS A 1 83 ? -8.445 -2.412 15.472 1.00 93.25 83 HIS A O 1
ATOM 602 N N . VAL A 1 84 ? -7.241 -3.407 13.852 1.00 94.00 84 VAL A N 1
ATOM 603 C CA . VAL A 1 84 ? -7.331 -2.297 12.902 1.00 94.00 84 VAL A CA 1
ATOM 604 C C . VAL A 1 84 ? -7.645 -2.889 11.547 1.00 94.00 84 VAL A C 1
ATOM 606 O O . VAL A 1 84 ? -6.766 -3.379 10.839 1.00 94.00 84 VAL A O 1
ATOM 609 N N . PHE A 1 85 ? -8.915 -2.823 11.180 1.00 93.94 85 PHE A N 1
ATOM 610 C CA . PHE A 1 85 ? -9.401 -3.396 9.943 1.00 93.94 85 PHE A CA 1
ATOM 611 C C . PHE A 1 85 ? -9.364 -2.360 8.831 1.00 93.94 85 PHE A C 1
ATOM 613 O O . PHE A 1 85 ? -9.889 -1.252 8.972 1.00 93.94 85 PHE A O 1
ATOM 620 N N . VAL A 1 86 ? -8.791 -2.742 7.697 1.00 93.88 86 VAL A N 1
ATOM 621 C CA . VAL A 1 86 ? -8.793 -1.942 6.475 1.00 93.88 86 VAL A CA 1
ATOM 622 C C . VAL A 1 86 ? -9.185 -2.807 5.290 1.00 93.88 86 VAL A C 1
ATOM 624 O O . VAL A 1 86 ? -8.934 -4.011 5.266 1.00 93.88 86 VAL A O 1
ATOM 627 N N . THR A 1 87 ? -9.798 -2.185 4.291 1.00 93.12 87 THR A N 1
ATOM 628 C CA . THR A 1 87 ? -10.221 -2.868 3.069 1.00 93.12 87 THR A CA 1
ATOM 629 C C . THR A 1 87 ? -9.556 -2.198 1.877 1.00 93.12 87 THR A C 1
ATOM 631 O O . THR A 1 87 ? -9.916 -1.083 1.511 1.00 93.12 87 THR A O 1
ATOM 634 N N . MET A 1 88 ? -8.555 -2.847 1.293 1.00 92.94 88 MET A N 1
ATOM 635 C CA . MET A 1 88 ? -7.742 -2.290 0.213 1.00 92.94 88 MET A CA 1
ATOM 636 C C . MET A 1 88 ? -8.314 -2.636 -1.165 1.00 92.94 88 MET A C 1
ATOM 638 O O . MET A 1 88 ? -8.715 -3.770 -1.405 1.00 92.94 88 MET A O 1
ATOM 642 N N . GLN A 1 89 ? -8.303 -1.663 -2.077 1.00 92.50 89 GLN A N 1
ATOM 643 C CA . GLN A 1 89 ? -8.891 -1.765 -3.417 1.00 92.50 89 GLN A CA 1
ATOM 644 C C . GLN A 1 89 ? -7.882 -1.561 -4.556 1.00 92.50 89 GLN A C 1
ATOM 646 O O . GLN A 1 89 ? -8.141 -1.964 -5.684 1.00 92.50 89 GLN A O 1
ATOM 651 N N . SER A 1 90 ? -6.753 -0.894 -4.318 1.00 93.56 90 SER A N 1
ATOM 652 C CA . SER A 1 90 ? -5.780 -0.631 -5.385 1.00 93.56 90 SER A CA 1
ATOM 653 C C . SER A 1 90 ? -4.393 -0.373 -4.820 1.00 93.56 90 SER A C 1
ATOM 655 O O . SER A 1 90 ? -4.244 0.181 -3.723 1.00 93.56 90 SER A O 1
ATOM 657 N N . VAL A 1 91 ? -3.390 -0.781 -5.597 1.00 96.12 91 VAL A N 1
ATOM 658 C CA . VAL A 1 91 ? -1.976 -0.557 -5.316 1.00 96.12 91 VAL A CA 1
ATOM 659 C C . VAL A 1 91 ? -1.322 -0.039 -6.584 1.00 96.12 91 VAL A C 1
ATOM 661 O O . VAL A 1 91 ? -1.345 -0.689 -7.629 1.00 96.12 91 VAL A O 1
ATOM 664 N N . GLN A 1 92 ? -0.716 1.139 -6.494 1.00 96.00 92 GLN A N 1
ATOM 665 C CA . GLN A 1 92 ? -0.174 1.831 -7.654 1.00 96.00 92 GLN A CA 1
ATOM 666 C C . GLN A 1 92 ? 1.224 2.375 -7.417 1.00 96.00 92 GLN A C 1
ATOM 668 O O . GLN A 1 92 ? 1.546 2.795 -6.309 1.00 96.00 92 GLN A O 1
ATOM 673 N N . LEU A 1 93 ? 2.026 2.439 -8.475 1.00 94.75 93 LEU A N 1
ATOM 674 C CA . LEU A 1 93 ? 3.366 3.021 -8.462 1.00 94.75 93 LEU A CA 1
ATOM 675 C C . LEU A 1 93 ? 3.428 4.286 -9.314 1.00 94.75 93 LEU A C 1
ATOM 677 O O . LEU A 1 93 ? 2.789 4.371 -10.361 1.00 94.75 93 LEU A O 1
ATOM 681 N N . LEU A 1 94 ? 4.236 5.251 -8.887 1.00 92.94 94 LEU A N 1
ATOM 682 C CA . LEU A 1 94 ? 4.522 6.461 -9.652 1.00 92.94 94 LEU A CA 1
ATOM 683 C C . LEU A 1 94 ? 5.974 6.449 -10.133 1.00 92.94 94 LEU A C 1
ATOM 685 O O . LEU A 1 94 ? 6.903 6.427 -9.318 1.00 92.94 94 LEU A O 1
ATOM 689 N N . SER A 1 95 ? 6.157 6.485 -11.455 1.00 88.75 95 SER A N 1
ATOM 690 C CA . SER A 1 95 ? 7.476 6.594 -12.090 1.00 88.75 95 SER A CA 1
ATOM 691 C C . SER A 1 95 ? 8.094 7.974 -11.832 1.00 88.75 95 SER A C 1
ATOM 693 O O . SER A 1 95 ? 7.396 8.986 -11.738 1.00 88.75 95 SER A O 1
ATOM 695 N N . SER A 1 96 ? 9.419 8.023 -11.701 1.00 79.00 96 SER A N 1
ATOM 696 C CA . SER A 1 96 ? 10.185 9.256 -11.495 1.00 79.00 96 SER A CA 1
ATOM 697 C C . SER A 1 96 ? 10.353 10.084 -12.775 1.00 79.00 96 SER A C 1
ATOM 699 O O . SER A 1 96 ? 10.676 11.263 -12.675 1.00 79.00 96 SER A O 1
ATOM 701 N N . GLY A 1 97 ? 10.153 9.483 -13.956 1.00 66.69 97 GLY A N 1
ATOM 702 C CA . GLY A 1 97 ? 10.426 10.101 -15.262 1.00 66.69 97 GLY A CA 1
ATOM 703 C C . GLY A 1 97 ? 9.316 10.993 -15.830 1.00 66.69 97 GLY A C 1
ATOM 704 O O . GLY A 1 97 ? 9.542 11.670 -16.831 1.00 66.69 97 GLY A O 1
ATOM 705 N N . THR A 1 98 ? 8.130 11.017 -15.221 1.00 59.22 98 THR A N 1
ATOM 706 C CA . THR A 1 98 ? 7.036 11.910 -15.619 1.00 59.22 98 THR A CA 1
ATOM 707 C C . THR A 1 98 ? 7.202 13.269 -14.941 1.00 59.22 98 THR A C 1
ATOM 709 O O . THR A 1 98 ? 6.867 13.439 -13.767 1.00 59.22 98 THR A O 1
ATOM 712 N N . ASP A 1 99 ? 7.750 14.225 -15.697 1.00 52.56 99 ASP A N 1
ATOM 713 C CA . ASP A 1 99 ? 7.813 15.659 -15.356 1.00 52.56 99 ASP A CA 1
ATOM 714 C C . ASP A 1 99 ? 6.533 16.407 -15.796 1.00 52.56 99 ASP A C 1
ATOM 716 O O . ASP A 1 99 ? 6.449 17.632 -15.741 1.00 52.56 99 ASP A O 1
ATOM 720 N N . ASP A 1 100 ? 5.522 15.661 -16.255 1.00 46.69 100 ASP A N 1
ATOM 721 C CA . ASP A 1 100 ? 4.283 16.203 -16.791 1.00 46.69 100 ASP A CA 1
ATOM 722 C C . ASP A 1 100 ? 3.139 16.103 -15.776 1.00 46.69 100 ASP A C 1
ATOM 724 O O . ASP A 1 100 ? 3.025 15.170 -14.980 1.00 46.69 100 ASP A O 1
ATOM 728 N N . THR A 1 101 ? 2.279 17.109 -15.799 1.00 48.09 101 THR A N 1
ATOM 729 C CA . THR A 1 101 ? 1.202 17.358 -14.828 1.00 48.09 101 THR A CA 1
ATOM 730 C C . THR A 1 101 ? 0.106 16.277 -14.773 1.00 48.09 101 THR A C 1
ATOM 732 O O . THR A 1 101 ? -0.780 16.351 -13.916 1.00 48.09 101 THR A O 1
ATOM 735 N N . SER A 1 102 ? 0.183 15.233 -15.607 1.00 54.16 102 SER A N 1
ATOM 736 C CA . SER A 1 102 ? -0.579 13.989 -15.471 1.00 54.16 102 SER A CA 1
ATOM 737 C C . SER A 1 102 ? 0.248 12.935 -14.726 1.00 54.16 102 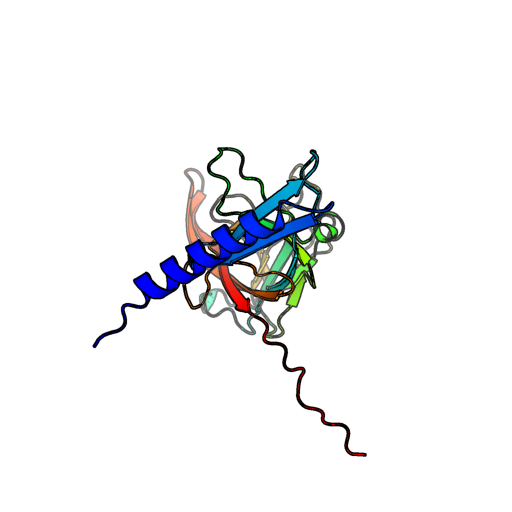SER A C 1
ATOM 739 O O . SER A 1 102 ? 1.165 12.318 -15.264 1.00 54.16 102 SER A O 1
ATOM 741 N N . LYS A 1 103 ? -0.070 12.716 -13.446 1.00 63.78 103 LYS A N 1
ATOM 742 C CA . LYS A 1 103 ? 0.522 11.622 -12.664 1.00 63.78 103 LYS A CA 1
ATOM 743 C C . LYS A 1 103 ? 0.016 10.281 -13.204 1.00 63.78 103 LYS A C 1
ATOM 745 O O . LYS A 1 103 ? -1.040 9.813 -12.777 1.00 63.78 103 LYS A O 1
ATOM 750 N N . ASP A 1 104 ? 0.768 9.668 -14.109 1.00 79.81 104 ASP A N 1
ATOM 751 C CA . ASP A 1 104 ? 0.461 8.333 -14.623 1.00 79.81 104 ASP A CA 1
ATOM 752 C C . ASP A 1 104 ? 0.829 7.283 -13.567 1.00 79.81 104 ASP A C 1
ATOM 754 O O . ASP A 1 104 ? 1.961 6.807 -13.469 1.00 79.81 104 ASP A O 1
ATOM 758 N N . TRP A 1 105 ? -0.141 6.978 -12.707 1.00 91.19 105 TRP A N 1
ATOM 759 C CA . TRP A 1 105 ? -0.051 5.910 -11.717 1.00 91.19 105 TRP A CA 1
ATOM 760 C C . TRP A 1 105 ? -0.188 4.548 -12.405 1.00 91.19 105 TRP A C 1
ATOM 762 O O . TRP A 1 105 ? -1.220 4.258 -13.010 1.00 91.19 105 TRP A O 1
ATOM 772 N N . LEU A 1 106 ? 0.820 3.689 -12.264 1.00 93.62 106 LEU A N 1
ATOM 773 C CA . LEU A 1 106 ? 0.794 2.310 -12.743 1.00 93.62 106 LEU A CA 1
ATOM 774 C C . LEU A 1 106 ? 0.055 1.425 -11.734 1.00 93.62 106 LEU A C 1
ATOM 776 O O . LEU A 1 106 ? 0.556 1.233 -10.631 1.00 93.62 106 LEU A O 1
ATOM 780 N N . GLU A 1 107 ? -1.103 0.871 -12.099 1.00 94.75 107 GLU A N 1
ATOM 781 C CA . GLU A 1 107 ? -1.788 -0.154 -11.294 1.00 94.75 107 GLU A CA 1
ATOM 782 C C . GLU A 1 107 ? -1.006 -1.467 -11.338 1.00 94.75 107 GLU A C 1
ATOM 784 O O . GLU A 1 107 ? -0.761 -2.007 -12.417 1.00 94.75 107 GLU A O 1
ATOM 789 N N . ILE A 1 108 ? -0.624 -1.973 -10.165 1.00 95.81 108 ILE A N 1
ATOM 790 C CA . ILE A 1 108 ? 0.140 -3.220 -10.035 1.00 95.81 108 ILE A CA 1
ATOM 791 C C . ILE A 1 108 ? -0.679 -4.372 -9.446 1.00 95.81 108 ILE A C 1
ATOM 793 O O . ILE A 1 108 ? -0.167 -5.483 -9.377 1.00 95.81 108 ILE A O 1
ATOM 797 N N . ALA A 1 109 ? -1.932 -4.114 -9.058 1.00 94.31 109 ALA A N 1
ATOM 798 C CA . ALA A 1 109 ? -2.835 -5.089 -8.448 1.00 94.31 109 ALA A CA 1
ATOM 799 C C . ALA A 1 109 ? -4.277 -4.953 -8.980 1.00 94.31 109 ALA A C 1
ATOM 801 O O . ALA A 1 109 ? -5.205 -4.673 -8.214 1.00 94.31 109 ALA A O 1
ATOM 802 N N . PRO A 1 110 ? -4.492 -5.085 -10.303 1.00 91.50 110 PRO A N 1
ATOM 803 C CA . PRO A 1 110 ? -5.797 -4.850 -10.926 1.00 91.50 110 PRO A CA 1
ATOM 804 C C . PRO A 1 110 ? -6.920 -5.746 -10.377 1.00 91.50 110 PRO A C 1
ATOM 806 O O . PRO A 1 110 ? -8.092 -5.378 -10.447 1.00 91.50 110 PRO A O 1
ATOM 809 N N . GLU A 1 111 ? -6.586 -6.909 -9.822 1.00 90.69 111 GLU A N 1
ATOM 810 C CA . GLU A 1 111 ? -7.519 -7.831 -9.179 1.00 90.69 111 GLU A CA 1
ATOM 811 C C . GLU A 1 111 ? -8.239 -7.214 -7.971 1.00 90.69 111 GLU A C 1
ATOM 813 O O . GLU A 1 111 ? -9.433 -7.460 -7.788 1.00 90.69 111 GLU A O 1
ATOM 818 N N . LEU A 1 112 ? -7.573 -6.333 -7.215 1.00 90.50 112 LEU A N 1
ATOM 819 C CA . LEU A 1 112 ? -8.140 -5.701 -6.017 1.00 90.50 112 LEU A CA 1
ATOM 820 C C . LEU A 1 112 ? -9.307 -4.760 -6.328 1.00 90.50 112 LEU A C 1
ATOM 822 O O . LEU A 1 112 ? -10.118 -4.464 -5.450 1.00 90.50 112 LEU A O 1
ATOM 826 N N . ALA A 1 113 ? -9.415 -4.296 -7.576 1.00 86.94 113 ALA A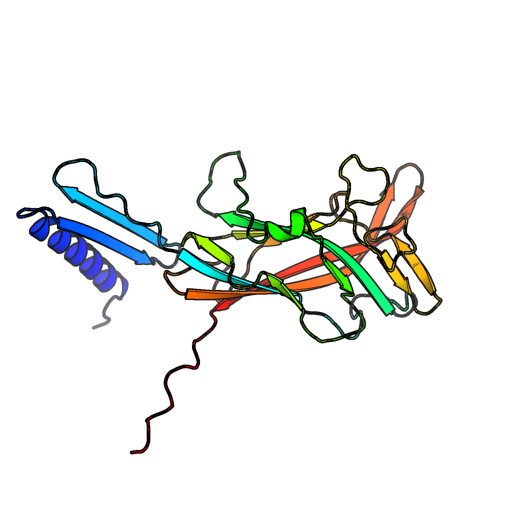 N 1
ATOM 827 C CA . ALA A 1 113 ? -10.534 -3.467 -7.998 1.00 86.94 113 ALA A CA 1
ATOM 828 C C . ALA A 1 113 ? -11.859 -4.247 -7.977 1.00 86.94 113 ALA A C 1
ATOM 830 O O . ALA A 1 113 ? -12.900 -3.664 -7.672 1.00 86.94 113 ALA A O 1
ATOM 831 N N . ASN A 1 114 ? -11.809 -5.547 -8.290 1.00 86.44 114 ASN A N 1
ATOM 832 C CA . ASN A 1 114 ? -12.976 -6.431 -8.334 1.00 86.44 114 ASN A CA 1
ATOM 833 C C . ASN A 1 114 ? -13.134 -7.247 -7.049 1.00 86.44 114 ASN A C 1
ATOM 835 O O . ASN A 1 114 ? -14.258 -7.539 -6.650 1.00 86.44 114 ASN A O 1
ATOM 839 N N . GLU A 1 115 ? -12.020 -7.595 -6.405 1.00 88.69 115 GLU A N 1
ATOM 840 C CA . GLU A 1 115 ? -11.986 -8.357 -5.159 1.00 88.69 115 GLU A CA 1
ATOM 841 C C . GLU A 1 115 ? -11.151 -7.598 -4.113 1.00 88.69 115 GLU A C 1
ATOM 843 O O . GLU A 1 115 ? -9.968 -7.896 -3.909 1.00 88.69 115 GLU A O 1
ATOM 848 N N . PRO A 1 116 ? -11.735 -6.565 -3.469 1.00 90.62 116 PRO A N 1
ATOM 849 C CA . PRO A 1 116 ? -11.044 -5.804 -2.442 1.00 90.62 116 PRO A CA 1
ATOM 850 C C . PRO A 1 116 ? -10.632 -6.700 -1.282 1.00 90.62 116 PRO A C 1
ATOM 852 O O . PRO A 1 116 ? -11.384 -7.567 -0.832 1.00 90.62 116 PRO A O 1
ATOM 855 N N . ARG A 1 117 ? -9.439 -6.453 -0.749 1.00 91.06 117 ARG A N 1
ATOM 856 C CA . ARG A 1 117 ? -8.874 -7.282 0.308 1.00 91.06 117 ARG A CA 1
ATOM 857 C C . ARG A 1 117 ? -9.115 -6.680 1.678 1.00 91.06 117 ARG A C 1
ATOM 859 O O . ARG A 1 117 ? -8.614 -5.596 1.976 1.00 91.06 117 ARG A O 1
ATOM 866 N N . HIS A 1 118 ? -9.838 -7.413 2.515 1.00 91.94 118 HIS A N 1
ATOM 867 C CA . HIS A 1 118 ? -10.009 -7.089 3.924 1.00 91.94 118 HIS A CA 1
ATOM 868 C C . HIS A 1 118 ? -8.846 -7.650 4.746 1.00 91.94 118 HIS A C 1
ATOM 870 O O . HIS A 1 118 ? -8.555 -8.842 4.664 1.00 91.94 118 HIS A O 1
ATOM 876 N N . MET A 1 119 ? -8.198 -6.806 5.546 1.00 92.19 119 MET A N 1
ATOM 877 C CA . MET A 1 119 ? -7.071 -7.201 6.388 1.00 92.19 119 MET A CA 1
ATOM 878 C C . MET A 1 119 ? -7.125 -6.524 7.753 1.00 92.19 119 MET A C 1
ATOM 880 O O . MET A 1 119 ? -7.526 -5.369 7.883 1.00 92.19 119 MET A O 1
ATOM 884 N N . ASP A 1 120 ? -6.677 -7.259 8.765 1.00 93.81 120 ASP A N 1
ATOM 885 C CA . ASP A 1 120 ? -6.515 -6.773 10.132 1.00 93.81 120 ASP A CA 1
ATOM 886 C C . ASP A 1 120 ? -5.047 -6.479 10.426 1.00 93.81 120 ASP A C 1
ATOM 888 O O . ASP A 1 120 ? -4.270 -7.418 10.579 1.00 93.81 120 ASP A O 1
ATOM 892 N N . LEU A 1 121 ? -4.663 -5.207 10.491 1.00 93.12 121 LEU A N 1
ATOM 893 C CA . LEU A 1 121 ? -3.276 -4.760 10.646 1.00 93.12 121 LEU A CA 1
ATOM 894 C C . LEU A 1 121 ? -2.693 -5.045 12.041 1.00 93.12 121 LEU A C 1
ATOM 896 O O . LEU A 1 121 ? -1.465 -5.048 12.187 1.00 93.12 121 LEU A O 1
ATOM 900 N N . VAL A 1 122 ? -3.549 -5.261 13.048 1.00 91.50 122 VAL A N 1
ATOM 901 C CA . VAL A 1 122 ? -3.159 -5.433 14.455 1.00 91.50 122 VAL A CA 1
ATOM 902 C C . VAL A 1 122 ? -3.808 -6.685 15.036 1.00 91.50 122 VAL A C 1
ATOM 904 O O . VAL A 1 122 ? -4.998 -6.880 14.896 1.00 91.50 122 VAL A O 1
ATOM 907 N N . GLY A 1 123 ? -3.034 -7.532 15.711 1.00 82.44 123 GLY A N 1
ATOM 908 C CA . GLY A 1 123 ? -3.545 -8.754 16.356 1.00 82.44 123 GLY A CA 1
ATOM 909 C C . GLY A 1 123 ? -2.924 -10.038 15.805 1.00 82.44 123 GLY A C 1
ATOM 910 O O . GLY A 1 123 ? -3.085 -11.117 16.372 1.00 82.44 123 GLY A O 1
ATOM 911 N N . ASN A 1 124 ? -2.132 -9.931 14.736 1.00 85.62 124 ASN A N 1
ATOM 912 C CA . ASN A 1 124 ? -1.217 -10.977 14.290 1.00 85.62 124 ASN A CA 1
ATOM 913 C C . ASN A 1 124 ? 0.050 -10.356 13.683 1.00 85.62 124 ASN A C 1
ATOM 915 O O . ASN A 1 124 ? 0.016 -9.286 13.085 1.00 85.62 124 ASN A O 1
ATOM 919 N N . SER A 1 125 ? 1.183 -11.041 13.837 1.00 88.75 125 SER A N 1
ATOM 920 C CA . SER A 1 125 ? 2.476 -10.624 13.274 1.00 88.75 125 SER A CA 1
ATOM 921 C C . SER A 1 125 ? 2.790 -11.271 11.922 1.00 88.75 125 SER A C 1
ATOM 923 O O . SER A 1 125 ? 3.877 -11.078 11.373 1.00 88.75 125 SER A O 1
ATOM 925 N N . LEU A 1 126 ? 1.866 -12.072 11.382 1.00 91.62 126 LEU A N 1
ATOM 926 C CA . LEU A 1 126 ? 2.051 -12.713 10.086 1.00 91.62 126 LEU A CA 1
ATOM 927 C C . LEU A 1 126 ? 1.911 -11.660 8.997 1.00 91.62 126 LEU A C 1
ATOM 929 O O . LEU A 1 126 ? 0.903 -10.974 8.933 1.00 91.62 126 LEU A O 1
ATOM 933 N N . SER A 1 127 ? 2.925 -11.529 8.148 1.00 92.38 127 SER A N 1
ATOM 934 C CA . SER A 1 127 ? 2.862 -10.610 7.012 1.00 92.38 127 SER A CA 1
ATOM 935 C C . SER A 1 127 ? 1.860 -11.099 5.969 1.00 92.38 127 SER A C 1
ATOM 937 O O . SER A 1 127 ? 1.654 -12.301 5.806 1.00 92.38 127 SER A O 1
ATOM 939 N N . GLU A 1 128 ? 1.276 -10.164 5.231 1.00 92.25 128 GLU A N 1
ATOM 940 C CA . GLU A 1 128 ? 0.252 -10.448 4.233 1.00 92.25 128 GLU A CA 1
ATOM 941 C C . GLU A 1 128 ? 0.729 -10.013 2.846 1.00 92.25 128 GLU A C 1
ATOM 943 O O . GLU A 1 128 ? 1.125 -8.865 2.643 1.00 92.25 128 GLU A O 1
ATOM 948 N N . ILE A 1 129 ? 0.736 -10.938 1.885 1.00 93.38 129 ILE A N 1
ATOM 949 C CA . ILE A 1 129 ? 1.185 -10.666 0.513 1.00 93.38 129 ILE A CA 1
ATOM 950 C C . ILE A 1 129 ? 0.038 -10.008 -0.233 1.00 93.38 129 ILE A C 1
ATOM 952 O O . ILE A 1 129 ? -0.877 -10.701 -0.652 1.00 93.38 129 ILE A O 1
ATOM 956 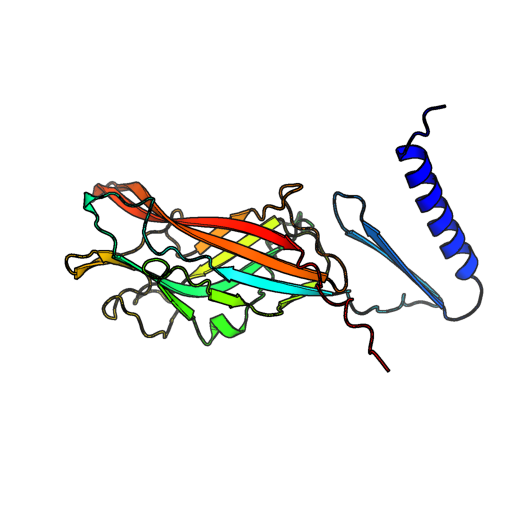N N . LEU A 1 130 ? 0.080 -8.693 -0.405 1.00 92.69 130 LEU A N 1
ATOM 957 C CA . LEU A 1 130 ? -0.967 -7.928 -1.078 1.00 92.69 130 LEU A CA 1
ATOM 958 C C . LEU A 1 130 ? -0.949 -8.134 -2.590 1.00 92.69 130 LEU A C 1
ATOM 960 O O . LEU A 1 130 ? -2.003 -8.211 -3.210 1.00 92.69 130 LEU A O 1
ATOM 964 N N . VAL A 1 131 ? 0.256 -8.223 -3.150 1.00 94.81 131 VAL A N 1
ATOM 965 C CA . VAL A 1 131 ? 0.500 -8.386 -4.581 1.00 94.81 131 VAL A CA 1
ATOM 966 C C . VAL A 1 131 ? 1.655 -9.354 -4.752 1.00 94.81 131 VAL A C 1
ATOM 968 O O . VAL A 1 131 ? 2.694 -9.196 -4.105 1.00 94.81 131 VAL A O 1
ATOM 971 N N . GLU A 1 132 ? 1.486 -10.340 -5.623 1.00 94.31 132 GLU A N 1
ATOM 972 C CA . GLU A 1 132 ? 2.497 -11.354 -5.900 1.00 94.31 132 GLU A CA 1
ATOM 973 C C . GLU A 1 132 ? 2.894 -11.313 -7.378 1.00 94.31 132 GLU A C 1
ATOM 975 O O . GLU A 1 132 ? 2.045 -11.375 -8.263 1.00 94.31 132 GLU A O 1
ATOM 980 N N . ASN A 1 133 ? 4.199 -11.225 -7.644 1.00 92.81 133 ASN A N 1
ATOM 981 C CA . ASN A 1 133 ? 4.793 -11.256 -8.981 1.00 92.81 133 ASN A CA 1
ATOM 982 C C . ASN A 1 133 ? 4.190 -10.243 -9.978 1.00 92.81 133 ASN A C 1
ATOM 984 O O . ASN A 1 133 ? 4.024 -10.547 -11.163 1.00 92.81 133 ASN A O 1
ATOM 988 N N . ALA A 1 134 ? 3.904 -9.017 -9.527 1.00 94.62 134 ALA A N 1
ATOM 989 C CA . ALA A 1 134 ? 3.451 -7.941 -10.401 1.00 94.62 134 ALA A CA 1
ATOM 990 C C . ALA A 1 134 ? 4.507 -7.637 -11.463 1.00 94.62 134 ALA A C 1
ATOM 992 O O . ALA A 1 134 ? 5.642 -7.279 -11.146 1.00 94.62 134 ALA A O 1
ATOM 993 N N . ASN A 1 135 ? 4.121 -7.766 -12.728 1.00 94.06 135 ASN A N 1
ATOM 994 C CA . ASN A 1 135 ? 5.026 -7.607 -13.853 1.00 94.06 135 ASN A CA 1
ATOM 995 C C . ASN A 1 135 ? 5.065 -6.144 -14.306 1.00 94.06 135 ASN A C 1
ATOM 997 O O . ASN A 1 135 ? 4.151 -5.684 -14.996 1.00 94.06 135 ASN A O 1
ATOM 1001 N N . ILE A 1 136 ? 6.119 -5.423 -13.931 1.00 92.69 136 ILE A N 1
ATOM 1002 C CA . ILE A 1 136 ? 6.220 -3.977 -14.139 1.00 92.69 136 ILE A CA 1
ATOM 1003 C C . ILE A 1 136 ? 7.344 -3.600 -15.114 1.00 92.69 136 ILE A C 1
ATOM 1005 O O . ILE A 1 136 ? 8.327 -4.335 -15.238 1.00 92.69 136 ILE A O 1
ATOM 1009 N N . PRO A 1 137 ? 7.244 -2.445 -15.791 1.00 90.94 137 PRO A N 1
ATOM 1010 C CA . PRO A 1 137 ? 8.348 -1.880 -16.554 1.00 90.94 137 PRO A CA 1
ATOM 1011 C C . PRO A 1 137 ? 9.602 -1.627 -15.712 1.00 90.94 137 PRO A C 1
ATOM 1013 O O . PRO A 1 137 ? 9.518 -1.154 -14.574 1.00 90.94 137 PRO A O 1
ATOM 1016 N N . VAL A 1 138 ? 10.768 -1.890 -16.304 1.00 87.94 138 VAL A N 1
ATOM 1017 C CA . VAL A 1 138 ? 12.078 -1.513 -15.753 1.00 87.94 138 VAL A CA 1
ATOM 1018 C C . VAL A 1 138 ? 12.249 0.001 -15.849 1.00 87.94 138 VAL A C 1
ATOM 1020 O O . VAL A 1 138 ? 12.610 0.534 -16.897 1.00 87.94 138 VAL A O 1
ATOM 1023 N N . GLU A 1 139 ? 11.982 0.681 -14.738 1.00 87.62 139 GLU A N 1
ATOM 1024 C CA . GLU A 1 139 ? 12.080 2.132 -14.573 1.00 87.62 139 GLU A CA 1
ATOM 1025 C C . GLU A 1 139 ? 12.468 2.479 -13.124 1.00 87.62 139 GLU A C 1
ATOM 1027 O O . GLU A 1 139 ? 12.691 1.597 -12.287 1.00 87.62 139 GLU A O 1
ATOM 1032 N N . THR A 1 140 ? 12.553 3.775 -12.818 1.00 89.00 140 THR A N 1
ATOM 1033 C CA . THR A 1 140 ? 12.709 4.265 -11.445 1.00 89.00 140 THR A CA 1
ATOM 1034 C C . THR A 1 140 ? 11.352 4.696 -10.898 1.00 89.00 140 THR A C 1
ATOM 1036 O O . THR A 1 140 ? 10.692 5.532 -11.510 1.00 89.00 140 THR A O 1
ATOM 1039 N N . TYR A 1 141 ? 10.965 4.196 -9.726 1.00 91.31 141 TYR A N 1
ATOM 1040 C CA . TYR A 1 141 ? 9.715 4.546 -9.045 1.00 91.31 141 TYR A CA 1
ATOM 1041 C C . TYR A 1 141 ? 9.994 5.295 -7.740 1.00 91.31 141 TYR A C 1
ATOM 1043 O O . TYR A 1 141 ? 10.879 4.912 -6.971 1.00 91.31 141 TYR A O 1
ATOM 1051 N N . ARG A 1 142 ? 9.229 6.360 -7.482 1.00 91.50 142 ARG A N 1
ATOM 1052 C CA . ARG A 1 142 ? 9.404 7.244 -6.311 1.00 91.50 142 ARG A CA 1
ATOM 1053 C C . ARG A 1 142 ? 8.340 7.071 -5.239 1.00 91.50 142 ARG A C 1
ATOM 1055 O O . ARG A 1 142 ? 8.633 7.224 -4.060 1.00 91.50 142 ARG A O 1
ATOM 1062 N N . GLU A 1 143 ? 7.107 6.771 -5.629 1.00 93.94 143 GLU A N 1
ATOM 1063 C CA . GLU A 1 143 ? 5.971 6.714 -4.711 1.00 93.94 143 GLU A CA 1
ATOM 1064 C C . GLU A 1 143 ? 5.129 5.474 -4.975 1.00 93.94 143 GLU A C 1
ATOM 1066 O O . GLU A 1 143 ? 5.018 5.003 -6.109 1.00 93.94 143 GLU A O 1
ATOM 1071 N N . ILE A 1 144 ? 4.505 4.986 -3.909 1.00 95.69 144 ILE A N 1
ATOM 1072 C CA . ILE A 1 144 ? 3.425 4.012 -3.958 1.00 95.69 144 ILE A CA 1
ATOM 1073 C C . ILE A 1 144 ? 2.150 4.670 -3.423 1.00 95.69 144 ILE A C 1
ATOM 1075 O O . ILE A 1 144 ? 2.191 5.411 -2.437 1.00 95.69 144 ILE A O 1
ATOM 1079 N N . ARG A 1 145 ? 1.017 4.397 -4.069 1.00 95.38 145 ARG A N 1
ATOM 1080 C CA . ARG A 1 145 ? -0.316 4.787 -3.612 1.00 95.38 145 ARG A CA 1
ATOM 1081 C C . ARG A 1 145 ? -1.124 3.543 -3.287 1.00 95.38 145 ARG A C 1
ATOM 1083 O O . ARG A 1 145 ? -1.289 2.672 -4.136 1.00 95.38 145 ARG A O 1
ATOM 1090 N N . LEU A 1 146 ? -1.647 3.494 -2.070 1.00 95.50 146 LEU A N 1
ATOM 1091 C CA . LEU A 1 146 ? -2.649 2.527 -1.642 1.00 95.50 146 LEU A CA 1
ATOM 1092 C C . LEU A 1 146 ? -4.002 3.225 -1.613 1.00 95.50 146 LEU A C 1
ATOM 1094 O O . LEU A 1 146 ? -4.111 4.328 -1.071 1.00 95.50 146 LEU A O 1
ATOM 1098 N N . ARG A 1 147 ? -5.028 2.588 -2.172 1.00 93.69 147 ARG A N 1
ATOM 1099 C CA . ARG A 1 147 ? -6.410 3.074 -2.090 1.00 93.69 147 ARG A CA 1
ATOM 1100 C C . ARG A 1 147 ? -7.244 2.058 -1.335 1.00 93.69 147 ARG A C 1
ATOM 1102 O O . ARG A 1 147 ? -7.154 0.857 -1.592 1.00 93.69 147 ARG A O 1
ATOM 1109 N N . PHE A 1 148 ? -8.053 2.556 -0.418 1.00 92.69 148 PHE A N 1
ATOM 1110 C CA . PHE A 1 148 ? -8.926 1.766 0.428 1.00 92.69 148 PHE A CA 1
ATOM 1111 C C . PHE A 1 148 ? -10.379 2.066 0.089 1.00 92.69 148 PHE A C 1
ATOM 1113 O O . PHE A 1 148 ? -10.718 3.107 -0.476 1.00 92.69 148 PHE A O 1
ATOM 1120 N N . CYS A 1 149 ? -11.249 1.130 0.432 1.00 90.00 149 CYS A N 1
ATOM 1121 C CA . CYS A 1 149 ? -12.669 1.276 0.213 1.00 90.00 149 CYS A CA 1
ATOM 1122 C C . CYS A 1 149 ? -13.245 2.421 1.040 1.00 90.00 149 CYS A C 1
ATOM 1124 O O . CYS A 1 149 ? -12.898 2.604 2.206 1.00 90.00 149 CYS A O 1
ATOM 1126 N N . PHE A 1 150 ? -14.163 3.163 0.435 1.00 83.88 150 PHE A N 1
ATOM 1127 C CA . PHE A 1 150 ? -14.938 4.186 1.118 1.00 83.88 150 PHE A CA 1
ATOM 1128 C C . PHE A 1 150 ? -16.060 3.565 1.947 1.00 83.88 150 PHE A C 1
ATOM 1130 O O . PHE A 1 150 ? -16.582 2.502 1.609 1.00 83.88 150 PHE A O 1
ATOM 1137 N N . ASP A 1 151 ? -16.486 4.276 2.987 1.00 77.25 151 ASP A N 1
ATOM 1138 C CA . ASP A 1 151 ? -17.671 3.898 3.748 1.00 77.25 151 ASP A CA 1
ATOM 1139 C C . ASP A 1 151 ? -18.951 3.996 2.899 1.00 77.25 151 ASP A C 1
ATOM 1141 O O . ASP A 1 151 ? -19.025 4.689 1.873 1.00 77.25 151 ASP A O 1
ATOM 1145 N N . SER A 1 152 ? -19.980 3.278 3.348 1.00 62.59 152 SER A N 1
ATOM 1146 C CA . SER A 1 152 ? -21.269 3.174 2.659 1.00 62.59 152 SER A CA 1
ATOM 1147 C C . SER A 1 152 ? -21.910 4.561 2.477 1.00 62.59 152 SER A C 1
ATOM 1149 O O . SER A 1 152 ? -22.112 5.281 3.454 1.00 62.59 152 SER A O 1
ATOM 1151 N N . GLY A 1 153 ? -22.246 4.937 1.235 1.00 59.47 153 GLY A N 1
ATOM 1152 C CA . GLY A 1 153 ? -22.829 6.247 0.888 1.00 59.47 153 GLY A CA 1
ATOM 1153 C C . GLY A 1 153 ? -21.944 7.146 0.016 1.00 59.47 153 GLY A C 1
ATOM 1154 O O . GLY A 1 153 ? -22.392 8.207 -0.417 1.00 59.47 153 GLY A O 1
ATOM 1155 N N . SER A 1 154 ? -20.711 6.727 -0.277 1.00 61.34 154 SER A N 1
ATOM 1156 C CA . SER A 1 154 ? -19.913 7.309 -1.361 1.00 61.34 154 SER A CA 1
ATOM 1157 C C . SER A 1 154 ? -20.310 6.703 -2.719 1.00 61.34 154 SER A C 1
ATOM 1159 O O . SER A 1 154 ? -20.776 5.568 -2.786 1.00 61.34 154 SER A O 1
ATOM 1161 N N . ASN A 1 155 ? -20.113 7.437 -3.819 1.00 54.75 155 ASN A N 1
ATOM 1162 C CA . ASN A 1 155 ? -20.476 6.990 -5.176 1.00 54.75 155 ASN A CA 1
ATOM 1163 C C . ASN A 1 155 ? -19.619 5.819 -5.708 1.00 54.75 155 ASN A C 1
ATOM 1165 O O . ASN A 1 155 ? -19.795 5.417 -6.857 1.00 54.75 155 ASN A O 1
ATOM 1169 N N . GLN A 1 156 ? -18.668 5.311 -4.919 1.00 62.69 156 GLN A N 1
ATOM 1170 C CA . GLN A 1 156 ? -17.778 4.227 -5.308 1.00 62.69 156 GLN A CA 1
ATOM 1171 C C . GLN A 1 156 ? -18.091 2.994 -4.460 1.00 62.69 156 GLN A C 1
ATOM 1173 O O . GLN A 1 156 ? -17.746 2.912 -3.282 1.00 62.69 156 GLN A O 1
ATOM 1178 N N . GLU A 1 157 ? -18.808 2.055 -5.070 1.00 61.12 157 GLU A N 1
ATOM 1179 C CA . GLU A 1 157 ? -19.293 0.855 -4.403 1.00 61.12 157 GLU A CA 1
ATOM 1180 C C . GLU A 1 157 ? -18.123 -0.101 -4.132 1.00 61.12 157 GLU A C 1
ATOM 1182 O O . GLU A 1 157 ? -17.426 -0.531 -5.050 1.00 61.12 157 GLU A O 1
ATOM 1187 N N . CYS A 1 158 ? -17.882 -0.404 -2.857 1.00 72.88 158 CYS A N 1
ATOM 1188 C CA . CYS A 1 158 ? -16.971 -1.462 -2.443 1.00 72.88 158 CYS A CA 1
ATOM 1189 C C . CYS A 1 158 ? -17.765 -2.541 -1.708 1.00 72.88 158 CYS A C 1
ATOM 1191 O O . CYS A 1 158 ? -18.233 -2.344 -0.576 1.00 72.88 158 CYS A O 1
ATOM 1193 N N . HIS A 1 159 ? -17.915 -3.673 -2.392 1.00 66.50 159 HIS A N 1
ATOM 1194 C CA . HIS A 1 159 ? -18.560 -4.881 -1.896 1.00 66.50 159 HIS A CA 1
ATOM 1195 C C . HIS A 1 159 ? -17.498 -5.776 -1.265 1.00 66.50 159 HIS A C 1
ATOM 1197 O O . HIS A 1 159 ? -16.897 -6.607 -1.934 1.00 66.50 159 HIS A O 1
ATOM 1203 N N . ALA A 1 160 ? -17.233 -5.556 0.018 1.00 69.31 160 ALA A N 1
ATOM 1204 C CA . ALA A 1 160 ? -16.398 -6.430 0.828 1.00 69.31 160 ALA A CA 1
ATOM 1205 C C . ALA A 1 160 ? -17.080 -6.636 2.180 1.00 69.31 160 ALA A C 1
ATOM 1207 O O . ALA A 1 160 ? -17.587 -5.673 2.768 1.00 69.31 160 ALA A O 1
ATOM 1208 N N . ASP A 1 161 ? -17.087 -7.877 2.661 1.00 73.31 161 ASP A N 1
ATOM 1209 C CA . ASP A 1 161 ? -17.499 -8.181 4.028 1.00 73.31 161 ASP A CA 1
ATOM 1210 C C . ASP A 1 161 ? -16.501 -7.547 4.999 1.00 73.31 161 ASP A C 1
ATOM 1212 O O . ASP A 1 161 ? -15.287 -7.660 4.818 1.00 73.31 161 ASP A O 1
ATOM 1216 N N . THR A 1 162 ? -17.000 -6.849 6.023 1.00 78.94 162 THR A N 1
ATOM 1217 C CA . THR A 1 162 ? -16.141 -6.142 6.981 1.00 78.94 162 THR A CA 1
ATOM 1218 C C . THR A 1 162 ? -16.466 -6.512 8.417 1.00 78.94 162 THR A C 1
ATOM 1220 O O . THR A 1 162 ? -17.628 -6.576 8.822 1.00 78.94 162 THR A O 1
ATOM 1223 N N . ALA A 1 163 ? -15.420 -6.674 9.229 1.00 84.44 163 ALA A N 1
ATOM 1224 C CA . ALA A 1 163 ? -15.546 -6.839 10.679 1.00 84.44 163 ALA A CA 1
ATOM 1225 C C . ALA A 1 163 ? -16.046 -5.562 11.395 1.00 84.44 163 ALA A C 1
ATOM 1227 O O . ALA A 1 163 ? -16.356 -5.582 12.583 1.00 84.44 163 ALA A O 1
ATOM 1228 N N . CYS A 1 164 ? -16.177 -4.447 10.669 1.00 86.69 164 CYS A N 1
ATOM 1229 C CA . CYS A 1 164 ? -16.520 -3.125 11.192 1.00 86.69 164 CYS A CA 1
ATOM 1230 C C . CYS A 1 164 ? -18.034 -2.861 11.334 1.00 86.69 164 CYS A C 1
ATOM 1232 O O . CYS A 1 164 ? -18.474 -1.713 11.255 1.00 86.69 164 CYS A O 1
ATOM 1234 N N . GLY A 1 165 ? -18.858 -3.900 11.501 1.00 78.25 165 GLY A N 1
ATOM 1235 C CA . GLY A 1 165 ? -20.302 -3.735 11.726 1.00 78.25 165 GLY A CA 1
ATOM 1236 C C . GLY A 1 165 ? -21.112 -3.306 10.492 1.00 78.25 165 GLY A C 1
ATOM 1237 O O . GLY A 1 165 ? -22.179 -2.711 10.633 1.00 78.25 165 GLY A O 1
ATOM 1238 N N . GLY A 1 166 ? -20.622 -3.591 9.280 1.00 74.38 166 GLY A N 1
ATOM 1239 C CA . GLY A 1 166 ? -21.370 -3.494 8.016 1.00 74.38 166 GLY A CA 1
ATOM 1240 C C . GLY A 1 166 ? -21.468 -2.103 7.376 1.00 74.38 166 GLY A C 1
ATOM 1241 O O . GLY A 1 166 ? -21.559 -2.012 6.151 1.00 74.38 166 GLY A O 1
ATOM 1242 N N . THR A 1 167 ? -21.407 -1.017 8.153 1.00 76.25 167 THR A N 1
ATOM 1243 C CA . THR A 1 167 ? -21.468 0.365 7.630 1.00 76.25 167 THR A CA 1
ATOM 1244 C C . THR A 1 167 ? -20.096 0.928 7.273 1.00 76.25 167 THR A C 1
ATOM 1246 O O . THR A 1 167 ? -19.955 1.583 6.235 1.00 76.25 167 THR A O 1
ATOM 1249 N N . LEU A 1 168 ? -19.100 0.639 8.112 1.00 83.94 168 LEU A N 1
ATOM 1250 C CA . LEU A 1 168 ? -17.719 1.077 7.954 1.00 83.94 168 LEU A CA 1
ATOM 1251 C C . LEU A 1 168 ? -16.918 0.060 7.135 1.00 83.94 168 LEU A C 1
ATOM 1253 O O . LEU A 1 168 ? -17.102 -1.157 7.263 1.00 83.94 168 LEU A O 1
ATOM 1257 N N . ARG A 1 169 ? -16.010 0.558 6.293 1.00 88.31 169 ARG A N 1
ATOM 1258 C CA . ARG A 1 169 ? -15.057 -0.281 5.549 1.00 88.31 169 ARG A CA 1
ATOM 1259 C C . ARG A 1 169 ? -13.674 -0.332 6.180 1.00 88.31 169 ARG A C 1
ATOM 1261 O O . ARG A 1 169 ? -12.962 -1.316 5.980 1.00 88.31 169 ARG A O 1
ATOM 1268 N N . ASN A 1 170 ? -13.323 0.692 6.953 1.00 92.12 170 ASN A N 1
ATOM 1269 C CA . ASN A 1 170 ? -12.064 0.777 7.682 1.00 92.12 170 ASN A CA 1
ATOM 1270 C C . ASN A 1 170 ? -12.346 1.274 9.102 1.00 92.12 170 ASN A C 1
ATOM 1272 O O . ASN A 1 170 ? -13.018 2.294 9.280 1.00 92.12 170 ASN A O 1
ATOM 1276 N N . CYS A 1 171 ? -11.863 0.560 10.112 1.00 92.69 171 CYS A N 1
ATOM 1277 C CA . CYS A 1 171 ? -12.166 0.877 11.500 1.00 92.69 171 CYS A CA 1
ATOM 1278 C C . CYS A 1 171 ? -11.065 0.439 12.461 1.00 92.69 171 CYS A C 1
ATOM 1280 O O . CYS A 1 171 ? -10.255 -0.441 12.173 1.00 92.69 171 CYS A O 1
ATOM 1282 N N . VAL A 1 172 ? -11.102 1.050 13.637 1.00 92.56 172 VAL A N 1
ATOM 1283 C CA . VAL A 1 172 ? -10.357 0.649 14.822 1.00 92.56 172 VAL A CA 1
ATOM 1284 C C . VAL A 1 172 ? -11.330 -0.063 15.755 1.00 92.56 172 VAL A C 1
ATOM 1286 O O . VAL A 1 172 ? -12.415 0.454 16.027 1.00 92.56 172 VAL A O 1
ATOM 1289 N N . MET A 1 173 ? -10.956 -1.248 16.228 1.00 92.12 173 MET A N 1
ATOM 1290 C CA . MET A 1 173 ? -11.691 -1.969 17.260 1.00 92.12 173 MET A CA 1
ATOM 1291 C C . MET A 1 173 ? -10.849 -2.027 18.528 1.00 92.12 173 MET A C 1
ATOM 1293 O O . MET A 1 173 ? -9.694 -2.459 18.527 1.00 92.12 173 MET A O 1
ATOM 1297 N N . THR A 1 174 ? -11.441 -1.565 19.615 1.00 90.81 174 THR A N 1
ATOM 1298 C CA . THR A 1 174 ? -10.816 -1.518 20.933 1.00 90.81 174 THR A CA 1
ATOM 1299 C C . THR A 1 174 ? -11.223 -2.739 21.755 1.00 90.81 174 THR A C 1
ATOM 1301 O O . THR A 1 174 ? -12.269 -3.343 21.519 1.00 90.81 174 THR A O 1
ATOM 1304 N N . ALA A 1 175 ? -10.422 -3.090 22.760 1.00 88.94 175 ALA A N 1
ATOM 1305 C CA . ALA A 1 175 ? -10.639 -4.273 23.600 1.00 88.94 175 ALA A CA 1
ATOM 1306 C C . ALA A 1 175 ? -11.939 -4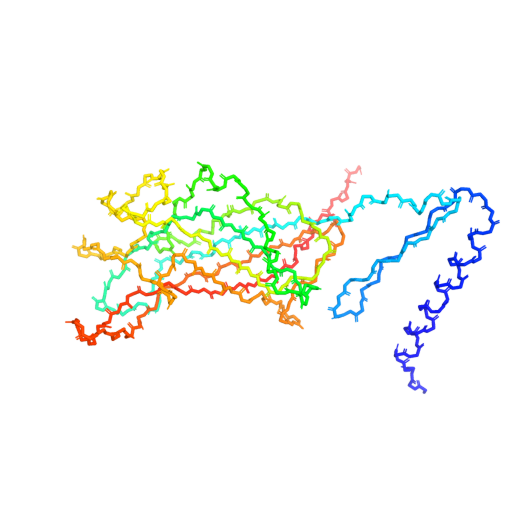.235 24.434 1.00 88.94 175 ALA A C 1
ATOM 1308 O O . ALA A 1 175 ? -12.355 -5.244 25.000 1.00 88.94 175 ALA A O 1
ATOM 1309 N N . ASP A 1 176 ? -12.583 -3.070 24.556 1.00 88.38 176 ASP A N 1
ATOM 1310 C CA . ASP A 1 176 ? -13.917 -2.923 25.154 1.00 88.38 176 ASP A CA 1
ATOM 1311 C C . ASP A 1 176 ? -15.061 -3.149 24.143 1.00 88.38 176 ASP A C 1
ATOM 1313 O O . ASP A 1 176 ? -16.235 -3.003 24.487 1.00 88.38 176 ASP A O 1
ATOM 1317 N N . GLY A 1 177 ? -14.729 -3.528 22.905 1.00 88.38 177 GLY A N 1
ATOM 1318 C CA . GLY A 1 177 ? -15.666 -3.825 21.827 1.00 88.38 177 GLY A CA 1
ATOM 1319 C C . GLY A 1 177 ? -16.196 -2.593 21.096 1.00 88.38 177 GLY A C 1
ATOM 1320 O O . GLY A 1 177 ? -17.121 -2.723 20.289 1.00 88.38 177 GLY A O 1
ATOM 1321 N N . ARG A 1 178 ? -15.660 -1.392 21.357 1.00 90.00 178 ARG A N 1
ATOM 1322 C CA . ARG A 1 178 ? -16.047 -0.203 20.587 1.00 90.00 178 ARG A CA 1
ATOM 1323 C C . ARG A 1 178 ? -15.422 -0.255 19.200 1.00 90.00 178 ARG A C 1
ATOM 1325 O O . ARG A 1 178 ? -14.287 -0.683 19.016 1.00 90.00 178 ARG A O 1
ATOM 1332 N N . ILE A 1 179 ? -16.194 0.215 18.227 1.00 91.50 179 ILE A N 1
ATOM 1333 C CA . ILE A 1 179 ? -15.775 0.344 16.835 1.00 91.50 179 ILE A CA 1
ATOM 1334 C C . ILE A 1 179 ? -15.748 1.830 16.507 1.00 91.50 179 ILE A C 1
ATOM 1336 O O . ILE A 1 179 ? -16.771 2.514 16.610 1.00 91.50 179 ILE A O 1
ATOM 1340 N N . GLU A 1 180 ? -14.582 2.324 16.111 1.00 89.56 180 GLU A N 1
ATOM 1341 C CA . GLU A 1 180 ? -14.367 3.717 15.738 1.00 89.56 180 GLU A CA 1
ATOM 1342 C C . GLU A 1 180 ? -13.920 3.823 14.274 1.00 89.56 180 GLU A C 1
ATOM 1344 O O . GLU A 1 180 ? -13.186 2.961 13.784 1.00 89.56 180 GLU A O 1
ATOM 1349 N N . PRO A 1 181 ? -14.373 4.847 13.531 1.00 89.50 181 PRO A N 1
ATOM 1350 C CA . PRO A 1 181 ? -13.979 5.016 12.139 1.00 89.50 181 PRO A CA 1
ATOM 1351 C C . PRO A 1 181 ? -12.506 5.413 12.032 1.00 89.50 181 PRO A C 1
ATOM 1353 O O . PRO A 1 181 ? -12.029 6.301 12.745 1.00 89.50 181 PRO A O 1
ATOM 1356 N N . LEU A 1 182 ? -11.806 4.793 11.083 1.00 90.12 182 LEU A N 1
ATOM 1357 C CA . LEU A 1 182 ? -10.436 5.159 10.752 1.00 90.12 182 LEU A CA 1
ATOM 1358 C C . LEU A 1 182 ? -10.435 6.407 9.863 1.00 90.12 182 LEU A C 1
ATOM 1360 O O . LEU A 1 182 ? -11.132 6.462 8.848 1.00 90.12 182 LEU A O 1
ATOM 1364 N N . HIS A 1 183 ? -9.656 7.413 10.246 1.00 89.00 183 HIS A N 1
ATOM 1365 C CA . HIS A 1 183 ? -9.563 8.671 9.518 1.00 89.00 183 HIS A CA 1
ATOM 1366 C C . HIS A 1 183 ? -8.323 8.709 8.624 1.00 89.00 183 HIS A C 1
ATOM 1368 O O . HIS A 1 183 ? -7.364 7.952 8.787 1.00 89.00 183 HIS A O 1
ATOM 1374 N N . TRP A 1 184 ? -8.343 9.640 7.673 1.00 87.06 184 TRP A N 1
ATOM 1375 C CA . TRP A 1 184 ? -7.310 9.774 6.655 1.00 87.06 184 TRP A CA 1
ATOM 1376 C C . TRP A 1 184 ? -6.750 11.192 6.640 1.00 87.06 184 TRP A C 1
ATOM 1378 O O . TRP A 1 184 ? -7.537 12.139 6.736 1.00 87.06 184 TRP A O 1
ATOM 1388 N N . PRO A 1 185 ? -5.430 11.376 6.453 1.00 77.38 185 PRO A N 1
ATOM 1389 C CA . PRO A 1 185 ? -4.814 12.703 6.498 1.00 77.38 185 PRO A CA 1
ATOM 1390 C C . PRO A 1 185 ? -5.416 13.694 5.491 1.00 77.38 185 PRO A C 1
ATOM 1392 O O . PRO A 1 185 ? -5.579 14.871 5.797 1.00 77.38 185 PRO A O 1
ATOM 1395 N N . ALA A 1 186 ? -5.764 13.213 4.293 1.00 77.75 186 ALA A N 1
ATOM 1396 C CA . ALA A 1 186 ? -6.304 14.023 3.201 1.00 77.75 186 ALA A CA 1
ATOM 1397 C C . ALA A 1 186 ? -7.843 13.998 3.114 1.00 77.75 186 ALA A C 1
ATOM 1399 O O . ALA A 1 186 ? -8.416 14.530 2.166 1.00 77.75 186 ALA A O 1
ATOM 1400 N N . GLY A 1 187 ? -8.526 13.353 4.068 1.00 79.19 187 GLY A N 1
ATOM 1401 C CA . GLY A 1 187 ? -9.981 13.161 4.035 1.00 79.19 187 GLY A CA 1
ATOM 1402 C C . GLY A 1 187 ? -10.478 12.145 2.996 1.00 79.19 187 GLY A C 1
ATOM 1403 O O . GLY A 1 187 ? -11.676 11.878 2.942 1.00 79.19 187 GLY A O 1
ATOM 1404 N N . THR A 1 188 ? -9.583 11.555 2.202 1.00 86.25 188 THR A N 1
ATOM 1405 C CA . THR A 1 188 ? -9.859 10.441 1.286 1.00 86.25 188 THR A CA 1
ATOM 1406 C C . THR A 1 188 ? -9.150 9.173 1.765 1.00 86.25 188 THR A C 1
ATOM 1408 O O . THR A 1 188 ? -8.059 9.285 2.323 1.00 86.25 188 THR A O 1
ATOM 1411 N N . PRO A 1 189 ? -9.725 7.975 1.539 1.00 90.94 189 PRO A N 1
ATOM 1412 C CA . PRO A 1 189 ? -9.159 6.693 1.938 1.00 90.94 189 PRO A CA 1
ATOM 1413 C C . PRO A 1 189 ? -7.981 6.277 1.053 1.00 90.94 189 PRO A C 1
ATOM 1415 O O . PRO A 1 189 ? -8.004 5.252 0.378 1.00 90.94 189 PRO A O 1
ATOM 1418 N N . GLU A 1 190 ? -6.949 7.113 1.019 1.00 92.69 190 GLU A N 1
ATOM 1419 C CA . GLU A 1 190 ? -5.755 6.931 0.206 1.00 92.69 190 GLU A CA 1
ATOM 1420 C C . GLU A 1 190 ? -4.500 7.219 1.034 1.00 92.69 190 GLU A C 1
ATOM 1422 O O . GLU A 1 190 ? -4.447 8.175 1.811 1.00 92.69 190 GLU A O 1
ATOM 1427 N N . LEU A 1 191 ? -3.466 6.403 0.830 1.00 93.50 191 LEU A N 1
ATOM 1428 C CA . LEU A 1 191 ? -2.134 6.617 1.385 1.00 93.50 191 LEU A CA 1
ATOM 1429 C C . LEU A 1 191 ? -1.117 6.695 0.260 1.00 93.50 191 LEU A C 1
ATOM 1431 O O . LEU A 1 191 ? -0.954 5.744 -0.499 1.00 93.50 191 LEU A O 1
ATOM 1435 N N . VAL A 1 192 ? -0.405 7.815 0.191 1.00 93.94 192 VAL A N 1
ATOM 1436 C CA . VAL A 1 192 ? 0.736 7.998 -0.707 1.00 93.94 192 VAL A CA 1
ATOM 1437 C C . VAL A 1 192 ? 2.005 7.991 0.130 1.00 93.94 192 VAL A C 1
ATOM 1439 O O . VAL A 1 192 ? 2.121 8.747 1.094 1.00 93.94 192 VAL A O 1
ATOM 1442 N N . MET A 1 193 ? 2.948 7.124 -0.224 1.00 94.19 193 MET A N 1
ATOM 1443 C CA . MET A 1 193 ? 4.188 6.929 0.520 1.00 94.19 193 MET A CA 1
ATOM 1444 C C . MET A 1 193 ? 5.383 6.959 -0.429 1.00 94.19 193 MET A C 1
ATOM 1446 O O . MET A 1 193 ? 5.358 6.335 -1.490 1.00 94.19 193 MET A O 1
ATOM 1450 N N . ALA A 1 194 ? 6.448 7.651 -0.027 1.00 93.81 194 ALA A N 1
ATOM 1451 C CA . ALA A 1 194 ? 7.713 7.640 -0.753 1.00 93.81 194 ALA A CA 1
ATOM 1452 C C . ALA A 1 194 ? 8.416 6.285 -0.588 1.00 93.81 194 ALA A C 1
ATOM 1454 O O . ALA A 1 194 ? 8.578 5.806 0.539 1.00 93.81 194 ALA A O 1
ATOM 1455 N N . ILE A 1 195 ? 8.847 5.692 -1.701 1.00 93.31 195 ILE A N 1
ATOM 1456 C CA . ILE A 1 195 ? 9.565 4.417 -1.743 1.00 93.31 195 ILE A CA 1
ATOM 1457 C C . ILE A 1 195 ? 11.010 4.647 -1.324 1.00 93.31 195 ILE A C 1
ATOM 1459 O O . ILE A 1 195 ? 11.762 5.334 -2.009 1.00 93.31 195 ILE A O 1
ATOM 1463 N N . ARG A 1 196 ? 11.413 4.033 -0.211 1.00 91.81 196 ARG A N 1
ATOM 1464 C CA . ARG A 1 196 ? 12.794 4.092 0.274 1.00 91.81 196 ARG A CA 1
ATOM 1465 C C . ARG A 1 196 ? 13.535 2.814 -0.077 1.00 91.81 196 ARG A C 1
ATOM 1467 O O . ARG A 1 196 ? 12.985 1.723 0.038 1.00 91.81 196 ARG A O 1
ATOM 1474 N N . THR A 1 197 ? 14.795 2.944 -0.455 1.00 87.31 197 THR A N 1
ATOM 1475 C CA . THR A 1 197 ? 15.748 1.832 -0.541 1.00 87.31 197 THR A CA 1
ATOM 1476 C C . THR A 1 197 ? 16.811 2.007 0.542 1.00 87.31 197 THR A C 1
ATOM 1478 O O . THR A 1 197 ? 16.874 3.047 1.197 1.00 87.31 197 THR A O 1
ATOM 1481 N N . LEU A 1 198 ? 17.659 0.998 0.747 1.00 78.50 198 LEU A N 1
ATOM 1482 C CA . LEU A 1 198 ? 18.805 1.124 1.657 1.00 78.50 198 LEU A CA 1
ATOM 1483 C C . LEU A 1 198 ? 19.797 2.211 1.206 1.00 78.50 198 LEU A C 1
ATOM 1485 O O . LEU A 1 198 ? 20.475 2.796 2.046 1.00 78.50 198 LEU A O 1
ATOM 1489 N N . ASP A 1 199 ? 19.840 2.496 -0.098 1.00 77.56 199 ASP A N 1
ATOM 1490 C CA . ASP A 1 199 ? 20.844 3.356 -0.726 1.00 77.56 199 ASP A CA 1
ATOM 1491 C C . ASP A 1 199 ? 20.284 4.713 -1.213 1.00 77.56 199 ASP A C 1
ATOM 1493 O O . ASP A 1 199 ? 21.048 5.540 -1.715 1.00 77.56 199 ASP A O 1
ATOM 1497 N N . GLY A 1 200 ? 18.974 4.979 -1.075 1.00 78.62 200 GLY A N 1
ATOM 1498 C CA . GLY A 1 200 ? 18.363 6.246 -1.506 1.00 78.62 200 GLY A CA 1
ATOM 1499 C C . GLY A 1 200 ? 16.826 6.309 -1.500 1.00 78.62 200 GLY A C 1
ATOM 1500 O O . GLY A 1 200 ? 16.137 5.372 -1.098 1.00 78.62 200 GLY A O 1
ATOM 1501 N N . ASP A 1 201 ? 16.288 7.425 -2.002 1.00 81.94 201 ASP A N 1
ATOM 1502 C CA . ASP A 1 201 ? 14.861 7.809 -1.921 1.00 81.94 201 ASP A CA 1
ATOM 1503 C C . ASP A 1 201 ? 14.004 7.374 -3.129 1.00 81.94 201 ASP A C 1
ATOM 1505 O O . ASP A 1 201 ? 12.934 7.926 -3.383 1.00 81.94 201 ASP A O 1
ATOM 1509 N N . SER A 1 202 ? 14.487 6.422 -3.928 1.00 83.56 202 SER A N 1
ATOM 1510 C CA . SER A 1 202 ? 13.716 5.858 -5.040 1.00 83.56 202 SER A CA 1
ATOM 1511 C C . SER A 1 202 ? 14.136 4.425 -5.333 1.00 83.56 20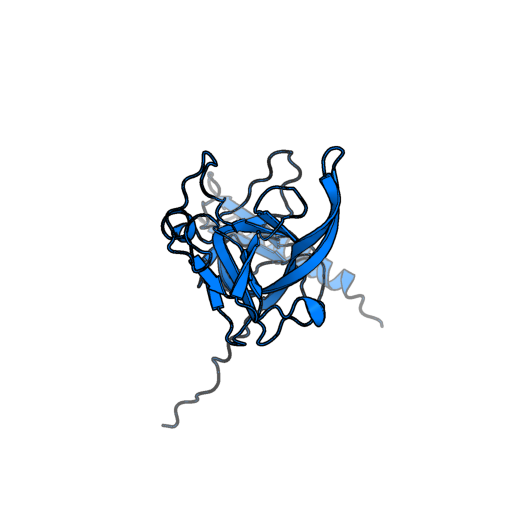2 SER A C 1
ATOM 1513 O O . SER A 1 202 ? 15.254 4.018 -5.017 1.00 83.56 202 SER A O 1
ATOM 1515 N N . LEU A 1 203 ? 13.237 3.661 -5.949 1.00 88.50 203 LEU A N 1
ATOM 1516 C CA . LEU A 1 203 ? 13.487 2.295 -6.381 1.00 88.50 203 LEU A CA 1
ATOM 1517 C C . LEU A 1 203 ? 13.850 2.271 -7.865 1.00 88.50 203 LEU A C 1
ATOM 1519 O O . LEU A 1 203 ? 12.984 2.480 -8.711 1.00 88.50 203 LEU A O 1
ATOM 1523 N N . ALA A 1 204 ? 15.105 1.955 -8.181 1.00 88.50 204 ALA A N 1
ATOM 1524 C CA . ALA A 1 204 ? 15.513 1.594 -9.535 1.00 88.50 204 ALA A CA 1
ATOM 1525 C C . ALA A 1 204 ? 15.284 0.094 -9.755 1.00 88.50 204 ALA A C 1
ATOM 1527 O O . ALA A 1 204 ? 15.956 -0.744 -9.151 1.00 88.50 204 ALA A O 1
ATOM 1528 N N . VAL A 1 205 ? 14.332 -0.243 -10.618 1.00 87.62 205 VAL A N 1
ATOM 1529 C CA . VAL A 1 205 ? 14.000 -1.630 -10.947 1.00 87.62 205 VAL A CA 1
ATOM 1530 C C . VAL A 1 205 ? 14.930 -2.112 -12.054 1.00 87.62 205 VAL A C 1
ATOM 1532 O O . VAL A 1 205 ? 15.133 -1.407 -13.040 1.00 87.62 205 VAL A O 1
ATOM 1535 N N . LEU A 1 206 ? 15.515 -3.303 -11.899 1.00 87.31 206 LEU A N 1
ATOM 1536 C CA . LEU A 1 206 ? 16.428 -3.893 -12.884 1.00 87.31 206 LEU A CA 1
ATOM 1537 C C . LEU A 1 206 ? 15.724 -4.975 -13.721 1.00 87.31 206 LEU A C 1
ATOM 1539 O O . LEU A 1 206 ? 14.802 -5.616 -13.211 1.00 87.31 206 LEU A O 1
ATOM 1543 N N . PRO A 1 207 ? 16.157 -5.222 -14.971 1.00 85.44 207 PRO A N 1
ATOM 1544 C CA . PRO A 1 207 ? 15.610 -6.302 -15.793 1.00 85.44 207 PRO A CA 1
ATOM 1545 C C . PRO A 1 207 ? 15.714 -7.662 -15.106 1.00 85.44 207 PRO A C 1
ATOM 1547 O O . PRO A 1 207 ? 16.736 -7.954 -14.483 1.00 85.44 207 PRO A O 1
ATOM 1550 N N . ASP A 1 208 ? 14.652 -8.464 -15.221 1.00 85.62 208 ASP A N 1
ATOM 1551 C CA . ASP A 1 208 ? 14.559 -9.835 -14.696 1.00 85.62 208 ASP A CA 1
ATOM 1552 C C . ASP A 1 208 ? 14.846 -9.950 -13.185 1.00 85.62 208 ASP A C 1
ATOM 1554 O O . ASP A 1 208 ? 15.202 -11.013 -12.673 1.00 85.62 208 ASP A O 1
ATOM 1558 N N . SER A 1 209 ? 14.692 -8.841 -12.455 1.00 88.75 209 SER A N 1
ATOM 1559 C CA . SER A 1 209 ? 14.838 -8.803 -11.003 1.00 88.75 209 SER A CA 1
ATOM 1560 C C . SER A 1 209 ? 13.512 -9.067 -10.294 1.00 88.75 209 SER A C 1
ATOM 1562 O O . SER A 1 209 ? 12.430 -8.862 -10.849 1.00 88.75 209 SER A O 1
ATOM 1564 N N . ILE A 1 210 ? 13.613 -9.510 -9.040 1.00 92.56 210 ILE A N 1
ATOM 1565 C CA . ILE A 1 210 ? 12.480 -9.636 -8.127 1.00 92.56 210 ILE A CA 1
ATOM 1566 C C . ILE A 1 210 ? 12.728 -8.687 -6.956 1.00 92.56 210 ILE A C 1
ATOM 1568 O O . ILE A 1 210 ? 13.765 -8.771 -6.294 1.00 92.56 210 ILE A O 1
ATOM 1572 N N . THR A 1 211 ? 11.794 -7.771 -6.709 1.00 93.19 211 THR A N 1
ATOM 1573 C CA . THR A 1 211 ? 11.872 -6.812 -5.596 1.00 93.19 211 THR A CA 1
ATOM 1574 C C . THR A 1 211 ? 10.662 -6.951 -4.686 1.00 93.19 211 THR A C 1
ATOM 1576 O O . THR A 1 211 ? 9.530 -7.003 -5.155 1.00 93.19 211 THR A O 1
ATOM 1579 N N . ASP A 1 212 ? 10.896 -6.954 -3.378 1.00 95.38 212 ASP A N 1
ATOM 1580 C CA . ASP A 1 212 ? 9.832 -6.933 -2.383 1.00 95.38 212 ASP A CA 1
ATOM 1581 C C . ASP A 1 212 ? 9.653 -5.499 -1.858 1.00 95.38 212 ASP A C 1
ATOM 1583 O O . ASP A 1 212 ? 10.576 -4.900 -1.301 1.00 95.38 212 ASP A O 1
ATOM 1587 N N . LEU A 1 213 ? 8.450 -4.948 -2.006 1.00 96.31 213 LEU A N 1
ATOM 1588 C CA . LEU A 1 213 ? 8.004 -3.726 -1.346 1.00 96.31 213 LEU A CA 1
ATOM 1589 C C . LEU A 1 213 ? 7.360 -4.097 -0.013 1.00 96.31 213 LEU A C 1
ATOM 1591 O O . LEU A 1 213 ? 6.273 -4.673 0.029 1.00 96.31 213 LEU A O 1
ATOM 1595 N N . ARG A 1 214 ? 8.028 -3.761 1.089 1.00 96.38 214 ARG A N 1
ATOM 1596 C CA . ARG A 1 214 ? 7.523 -3.997 2.442 1.00 96.38 214 ARG A CA 1
ATOM 1597 C C . ARG A 1 214 ? 6.838 -2.748 2.965 1.00 96.38 214 ARG A C 1
ATOM 1599 O O . ARG A 1 214 ? 7.483 -1.716 3.141 1.00 96.38 214 ARG A O 1
ATOM 1606 N N . LEU A 1 215 ? 5.542 -2.862 3.208 1.00 96.25 215 LEU A N 1
ATOM 1607 C CA . LEU A 1 215 ? 4.682 -1.811 3.730 1.00 96.25 215 LEU A CA 1
ATOM 1608 C C . LEU A 1 215 ? 4.542 -1.980 5.237 1.00 96.25 215 LEU A C 1
ATOM 1610 O O . LEU A 1 215 ? 4.175 -3.054 5.696 1.00 96.25 215 LEU A O 1
ATOM 1614 N N . SER A 1 216 ? 4.787 -0.926 6.003 1.00 94.38 216 SER A N 1
ATOM 1615 C CA . SER A 1 216 ? 4.400 -0.858 7.411 1.00 94.38 216 SER A CA 1
ATOM 1616 C C . SER A 1 216 ? 3.268 0.149 7.528 1.00 94.38 216 SER A C 1
ATOM 1618 O O . SER A 1 216 ? 3.456 1.317 7.188 1.00 94.38 216 SER A O 1
ATOM 1620 N N . LEU A 1 217 ? 2.096 -0.311 7.959 1.00 93.25 217 LEU A N 1
ATOM 1621 C CA . LEU A 1 217 ? 0.909 0.517 8.163 1.00 93.25 217 LEU A CA 1
ATOM 1622 C C . LEU A 1 217 ? 0.632 0.605 9.662 1.00 93.25 217 LEU A C 1
ATOM 1624 O O . LEU A 1 217 ? 0.621 -0.413 10.351 1.00 93.25 217 LEU A O 1
ATOM 1628 N N . GLN A 1 218 ? 0.441 1.817 10.172 1.00 91.06 218 GLN A N 1
ATOM 1629 C CA . GLN A 1 218 ? 0.292 2.075 11.603 1.00 91.06 218 GLN A CA 1
ATOM 1630 C C . GLN A 1 218 ? -0.800 3.107 11.855 1.00 91.06 218 GLN A C 1
ATOM 1632 O O . GLN A 1 218 ? -1.026 4.002 11.041 1.00 91.06 218 GLN A O 1
ATOM 1637 N N . VAL A 1 219 ? -1.451 3.002 13.010 1.00 90.31 219 VAL A N 1
ATOM 1638 C CA . VAL A 1 219 ? -2.433 3.988 13.465 1.00 90.31 219 VAL A CA 1
ATOM 1639 C C . VAL A 1 219 ? -1.741 5.015 14.345 1.00 90.31 219 VAL A C 1
ATOM 1641 O O . VAL A 1 219 ? -1.034 4.663 15.288 1.00 90.31 219 VAL A O 1
ATOM 1644 N N . GLN A 1 220 ? -1.944 6.291 14.045 1.00 88.69 220 GLN A N 1
ATOM 1645 C CA . GLN A 1 220 ? -1.468 7.406 14.852 1.00 88.69 220 GLN A CA 1
ATOM 1646 C C . GLN A 1 220 ? -2.633 8.279 15.285 1.00 88.69 220 GLN A C 1
ATOM 1648 O O . GLN A 1 220 ? -3.581 8.492 14.536 1.00 88.69 220 GLN A O 1
ATOM 1653 N N . GLN A 1 221 ? -2.528 8.841 16.483 1.00 85.06 221 GLN A N 1
ATOM 1654 C CA . GLN A 1 221 ? -3.490 9.823 16.956 1.00 85.06 221 GLN A CA 1
ATOM 1655 C C . GLN A 1 221 ? -3.100 11.212 16.468 1.00 85.06 221 GLN A C 1
ATOM 1657 O O . GLN A 1 221 ? -2.022 11.720 16.776 1.00 85.06 221 GLN A O 1
ATOM 1662 N N . ALA A 1 222 ? -4.002 11.836 15.721 1.00 83.81 222 ALA A N 1
ATOM 1663 C CA . ALA A 1 222 ? -3.848 13.198 15.246 1.00 83.81 222 ALA A CA 1
ATOM 1664 C C . ALA A 1 222 ? -4.999 14.064 15.752 1.00 83.81 222 ALA A C 1
ATOM 1666 O O . ALA A 1 222 ? -6.152 13.636 15.828 1.00 83.81 222 ALA A O 1
ATOM 1667 N N . PHE A 1 223 ? -4.688 15.314 16.086 1.00 81.12 223 PHE A N 1
ATOM 1668 C CA . PHE A 1 223 ? -5.717 16.299 16.372 1.00 81.12 223 PHE A CA 1
ATOM 1669 C C . PHE A 1 223 ? -6.283 16.842 15.064 1.00 81.12 223 PHE A C 1
ATOM 1671 O O . PHE A 1 223 ? -5.552 17.407 14.252 1.00 81.12 223 PHE A O 1
ATOM 1678 N N . SER A 1 224 ? -7.593 16.729 14.889 1.00 76.00 224 SER A N 1
ATOM 1679 C CA . SER A 1 224 ? -8.322 17.430 13.843 1.00 76.00 224 SER A CA 1
ATOM 1680 C C . SER A 1 224 ? -9.136 18.567 14.450 1.00 76.00 224 SER A C 1
ATOM 1682 O O . SER A 1 224 ? -9.661 18.477 15.562 1.00 76.00 224 SER A O 1
ATOM 1684 N N . PHE A 1 225 ? -9.226 19.678 13.724 1.00 75.06 225 PHE A N 1
ATOM 1685 C CA . PHE A 1 225 ? -10.056 20.811 14.105 1.00 75.06 225 PHE A CA 1
ATOM 1686 C C . PHE A 1 225 ? -11.124 21.024 13.042 1.00 75.06 225 PHE A C 1
ATOM 1688 O O . PHE A 1 225 ? -10.822 21.114 11.853 1.00 75.06 225 PHE A O 1
ATOM 1695 N N . SER A 1 226 ? -12.377 21.149 13.470 1.00 72.75 226 SER A N 1
ATOM 1696 C CA . SER A 1 226 ? -13.453 21.625 12.602 1.00 72.75 226 SER A CA 1
ATOM 1697 C C . SER A 1 226 ? -14.214 22.755 13.280 1.00 72.75 226 SER A C 1
ATOM 1699 O O . SER A 1 226 ? -14.406 22.743 14.497 1.00 72.75 226 SER A O 1
ATOM 1701 N N . SER A 1 227 ? -14.707 23.703 12.483 1.00 69.50 227 SER A N 1
ATOM 1702 C CA . SER A 1 227 ? -15.504 24.840 12.964 1.00 69.50 227 SER A CA 1
ATOM 1703 C C . SER A 1 227 ? -16.787 24.422 13.693 1.00 69.50 227 SER A C 1
ATOM 1705 O O . SER A 1 227 ? -17.299 25.185 14.504 1.00 69.50 227 SER A O 1
ATOM 1707 N N . ILE A 1 228 ? -17.293 23.212 13.427 1.00 71.12 228 ILE A N 1
ATOM 1708 C CA . ILE A 1 228 ? -18.553 22.697 13.981 1.00 71.12 228 ILE A CA 1
ATOM 1709 C C . ILE A 1 228 ? -18.319 21.806 15.209 1.00 71.12 228 ILE A C 1
ATOM 1711 O O . ILE A 1 228 ? -19.099 21.853 16.155 1.00 71.12 228 ILE A O 1
ATOM 1715 N N . ARG A 1 229 ? -17.276 20.964 15.208 1.00 70.81 229 ARG A N 1
ATOM 1716 C CA . ARG A 1 229 ? -17.059 19.947 16.260 1.00 70.81 229 ARG A CA 1
ATOM 1717 C C . ARG A 1 229 ? -15.895 20.255 17.201 1.00 70.81 229 ARG A C 1
ATOM 1719 O O . ARG A 1 229 ? -15.661 19.464 18.114 1.00 70.81 229 ARG A O 1
ATOM 1726 N N . GLY A 1 230 ? -15.199 21.374 16.995 1.00 78.12 230 GLY A N 1
ATOM 1727 C CA . GLY A 1 230 ? -14.030 21.766 17.778 1.00 78.12 230 GLY A CA 1
ATOM 1728 C C . GLY A 1 230 ? -12.811 20.884 17.506 1.00 78.12 230 GLY A C 1
ATOM 1729 O O . GLY A 1 230 ? -12.739 20.207 16.477 1.00 78.12 230 GLY A O 1
ATOM 1730 N N . LEU A 1 231 ? -11.850 20.921 18.432 1.00 82.50 231 LEU A N 1
ATOM 1731 C CA . LEU A 1 231 ? -10.664 20.067 18.421 1.00 82.50 231 LEU A CA 1
ATOM 1732 C C . LEU A 1 231 ? -11.050 18.646 18.853 1.00 82.50 231 LEU A C 1
ATOM 1734 O O . LEU A 1 231 ? -11.639 18.465 19.920 1.00 82.50 231 LEU A O 1
ATOM 1738 N N . ARG A 1 232 ? -10.711 17.642 18.047 1.00 81.12 232 ARG A N 1
ATOM 1739 C CA . ARG A 1 232 ? -10.898 16.226 18.376 1.00 81.12 232 ARG A CA 1
ATOM 1740 C C . ARG A 1 232 ? -9.633 15.441 18.101 1.00 81.12 232 ARG A C 1
ATOM 1742 O O . ARG A 1 232 ? -8.903 15.746 17.168 1.00 81.12 232 ARG A O 1
ATOM 1749 N N . LEU A 1 233 ? -9.406 14.419 18.913 1.00 83.75 233 LEU A N 1
ATOM 1750 C CA . LEU A 1 233 ? -8.413 13.397 18.628 1.00 83.75 233 LEU A CA 1
ATOM 1751 C C . LEU A 1 233 ? -9.043 12.363 17.691 1.00 83.75 233 LEU A C 1
ATOM 1753 O O . LEU A 1 233 ? -10.205 11.998 17.881 1.00 83.75 233 LEU A O 1
ATOM 1757 N N . GLN A 1 234 ? -8.307 11.949 16.670 1.00 86.62 234 GLN A N 1
ATOM 1758 C CA . GLN A 1 234 ? -8.743 10.958 15.694 1.00 86.62 234 GLN A CA 1
ATOM 1759 C C . GLN A 1 234 ? -7.621 9.968 15.425 1.00 86.62 234 GLN A C 1
ATOM 1761 O O . GLN A 1 234 ? -6.457 10.360 15.335 1.00 86.62 234 GLN A O 1
ATOM 1766 N N . ASP A 1 235 ? -8.001 8.710 15.246 1.00 88.31 235 ASP A N 1
ATOM 1767 C CA . ASP A 1 235 ? -7.105 7.667 14.775 1.00 88.31 235 ASP A CA 1
ATOM 1768 C C . ASP A 1 235 ? -6.953 7.778 13.259 1.00 88.31 235 ASP A C 1
ATOM 1770 O O . ASP A 1 235 ? -7.925 7.687 12.503 1.00 88.31 235 ASP A O 1
ATOM 1774 N N . VAL A 1 236 ? -5.721 8.015 12.823 1.00 90.69 236 VAL A N 1
ATOM 1775 C CA . VAL A 1 236 ? -5.343 8.241 11.432 1.00 90.69 236 VAL A CA 1
ATOM 1776 C C . VAL A 1 236 ? -4.386 7.150 10.985 1.00 90.69 236 VAL A C 1
ATOM 1778 O O . VAL A 1 236 ? -3.410 6.849 11.675 1.00 90.69 236 VAL A O 1
ATOM 1781 N N . LEU A 1 237 ? -4.640 6.571 9.812 1.00 92.25 237 LEU A N 1
ATOM 1782 C CA . LEU A 1 237 ? -3.712 5.613 9.223 1.00 92.25 237 LEU A CA 1
ATOM 1783 C C . LEU A 1 237 ? -2.526 6.342 8.590 1.00 92.25 237 LEU A C 1
ATOM 1785 O O . LEU A 1 237 ? -2.693 7.280 7.809 1.00 92.25 237 LEU A O 1
ATOM 1789 N N . VAL A 1 238 ? -1.325 5.876 8.900 1.00 92.06 238 VAL A N 1
ATOM 1790 C CA . VAL A 1 238 ? -0.077 6.300 8.267 1.00 92.06 238 VAL A CA 1
ATOM 1791 C C . VAL A 1 238 ? 0.695 5.074 7.803 1.00 92.06 238 VAL A C 1
ATOM 1793 O O . VAL A 1 238 ? 0.420 3.950 8.227 1.00 92.06 238 VAL A O 1
ATOM 1796 N N . GLY A 1 239 ? 1.695 5.275 6.952 1.00 92.19 239 GLY A N 1
ATOM 1797 C CA . GLY A 1 239 ? 2.558 4.173 6.571 1.00 92.19 239 GLY A CA 1
ATOM 1798 C C . GLY A 1 239 ? 3.920 4.588 6.051 1.00 92.19 239 GLY A C 1
ATOM 1799 O O . GLY A 1 239 ? 4.186 5.758 5.769 1.00 92.19 239 GLY A O 1
ATOM 1800 N N . CYS A 1 240 ? 4.784 3.590 5.923 1.00 94.25 240 CYS A N 1
ATOM 1801 C CA . CYS A 1 240 ? 6.056 3.692 5.230 1.00 94.25 240 CYS A CA 1
ATOM 1802 C C . CYS A 1 240 ? 6.284 2.464 4.345 1.00 94.25 240 CYS A C 1
ATOM 1804 O O . CYS A 1 240 ? 5.724 1.391 4.576 1.00 94.25 240 CYS A O 1
ATOM 1806 N N . VAL A 1 241 ? 7.120 2.630 3.322 1.00 96.12 241 VAL A N 1
ATOM 1807 C CA . VAL A 1 241 ? 7.483 1.560 2.394 1.00 96.12 241 VAL A CA 1
ATOM 1808 C C . VAL A 1 241 ? 8.997 1.482 2.243 1.00 96.12 241 VAL A C 1
ATOM 1810 O O . VAL A 1 241 ? 9.680 2.499 2.094 1.00 96.12 241 VAL A O 1
ATOM 1813 N N . ILE A 1 242 ? 9.515 0.258 2.276 1.00 94.88 242 ILE A N 1
ATOM 1814 C CA . ILE A 1 242 ? 10.920 -0.044 2.015 1.00 94.88 242 ILE A CA 1
ATOM 1815 C C . ILE A 1 242 ? 10.985 -1.084 0.902 1.00 94.88 242 ILE A C 1
ATOM 1817 O O . ILE A 1 242 ? 10.362 -2.141 0.993 1.00 94.88 242 ILE A O 1
ATOM 1821 N N . ALA A 1 243 ? 11.747 -0.786 -0.142 1.00 93.69 243 ALA A N 1
ATOM 1822 C CA . ALA A 1 243 ? 12.041 -1.707 -1.222 1.00 93.69 243 ALA A CA 1
ATOM 1823 C C . ALA A 1 243 ? 13.308 -2.506 -0.907 1.00 93.69 243 ALA A C 1
ATOM 1825 O O . ALA A 1 243 ? 14.352 -1.934 -0.577 1.00 93.69 243 ALA A O 1
ATOM 1826 N N . LEU A 1 244 ? 13.215 -3.829 -1.024 1.00 92.06 244 LEU A N 1
ATOM 1827 C CA . LEU A 1 244 ? 14.319 -4.752 -0.800 1.00 92.06 244 LEU A CA 1
ATOM 1828 C C . LEU A 1 244 ? 14.488 -5.662 -2.021 1.00 92.06 244 LEU A C 1
ATOM 1830 O O . LEU A 1 244 ? 13.528 -6.331 -2.414 1.00 92.06 244 LEU A O 1
ATOM 1834 N N . PRO A 1 245 ? 15.687 -5.733 -2.622 1.00 85.19 245 PRO A N 1
ATOM 1835 C CA . PRO A 1 245 ? 15.947 -6.707 -3.669 1.00 85.19 245 PRO A CA 1
ATOM 1836 C C . PRO A 1 245 ? 15.872 -8.116 -3.078 1.00 85.19 245 PRO A C 1
ATOM 1838 O O . PRO A 1 245 ? 16.456 -8.399 -2.027 1.00 85.19 245 PRO A O 1
ATOM 1841 N N . ARG A 1 246 ? 15.167 -9.020 -3.757 1.00 80.62 246 ARG A N 1
ATOM 1842 C CA . ARG A 1 246 ? 15.116 -10.424 -3.364 1.00 80.62 246 ARG A CA 1
ATOM 1843 C C . ARG A 1 246 ? 16.316 -11.129 -3.981 1.00 80.62 246 ARG A C 1
ATOM 1845 O O . ARG A 1 246 ? 16.330 -11.426 -5.173 1.00 80.62 246 ARG A O 1
ATOM 1852 N N . TRP A 1 247 ? 17.352 -11.376 -3.181 1.00 62.94 247 TRP A N 1
ATOM 1853 C CA . TRP A 1 247 ? 18.453 -12.225 -3.629 1.00 62.94 247 TRP A CA 1
ATOM 1854 C C . TRP A 1 247 ? 17.935 -13.647 -3.835 1.00 62.94 247 TRP A C 1
ATOM 1856 O O . TRP A 1 247 ? 17.386 -14.255 -2.916 1.00 62.94 247 TRP A O 1
ATOM 1866 N N . SER A 1 248 ? 18.108 -14.179 -5.045 1.00 50.03 248 SER A N 1
ATOM 1867 C CA . SER A 1 248 ? 17.856 -15.586 -5.321 1.00 50.03 248 SER A CA 1
ATOM 1868 C C . SER A 1 248 ? 18.872 -16.430 -4.552 1.00 50.03 248 SER A C 1
ATOM 1870 O O . SER A 1 248 ? 20.034 -16.560 -4.931 1.00 50.03 248 SER A O 1
ATOM 1872 N N . THR A 1 249 ? 18.441 -17.041 -3.454 1.00 45.69 249 THR A N 1
ATOM 1873 C CA . THR A 1 249 ? 19.130 -18.205 -2.891 1.00 45.69 249 THR A CA 1
ATOM 1874 C C . THR A 1 249 ? 18.833 -19.411 -3.779 1.00 45.69 249 THR A C 1
ATOM 1876 O O . THR A 1 249 ? 18.086 -20.302 -3.395 1.00 45.69 249 THR A O 1
ATOM 1879 N N . GLU A 1 250 ? 19.358 -19.414 -5.002 1.00 45.09 250 GLU A N 1
ATOM 1880 C CA . GLU A 1 250 ? 19.274 -20.563 -5.906 1.00 45.09 250 GLU A CA 1
ATOM 1881 C C . GLU A 1 250 ? 20.560 -20.688 -6.723 1.00 45.09 250 GLU A C 1
ATOM 1883 O O . GLU A 1 250 ? 20.591 -20.445 -7.923 1.00 45.09 250 GLU A O 1
ATOM 1888 N N . LYS A 1 251 ? 21.646 -21.037 -6.028 1.00 42.50 251 LYS A N 1
ATOM 1889 C CA . LYS A 1 251 ? 22.808 -21.779 -6.543 1.00 42.50 251 LYS A CA 1
ATOM 1890 C C . LYS A 1 251 ? 23.545 -22.386 -5.349 1.00 42.50 251 LYS A C 1
ATOM 1892 O O . LYS A 1 251 ? 24.564 -21.859 -4.942 1.00 42.50 251 LYS A O 1
ATOM 1897 N N . ASP A 1 252 ? 22.997 -23.450 -4.773 1.00 44.09 252 ASP A N 1
ATOM 1898 C CA . ASP A 1 252 ? 23.775 -24.456 -4.037 1.00 44.09 252 ASP A CA 1
ATOM 1899 C C . ASP A 1 252 ? 22.915 -25.710 -3.867 1.00 44.09 252 ASP A C 1
ATOM 1901 O O . ASP A 1 252 ? 22.288 -25.956 -2.846 1.00 44.09 252 ASP A O 1
ATOM 1905 N N . ASN A 1 253 ? 22.857 -26.496 -4.935 1.00 39.12 253 ASN A N 1
ATOM 1906 C CA . ASN A 1 253 ? 22.703 -27.940 -4.833 1.00 39.12 253 ASN A CA 1
ATOM 1907 C C . ASN A 1 253 ? 23.547 -28.542 -5.960 1.00 39.12 253 ASN A C 1
ATOM 1909 O O . ASN A 1 253 ? 23.042 -28.742 -7.070 1.00 39.12 253 ASN A O 1
ATOM 1913 N N . PRO A 1 254 ? 24.853 -28.786 -5.744 1.00 46.47 254 PRO A N 1
ATOM 1914 C CA . PRO A 1 254 ? 25.553 -29.723 -6.599 1.00 46.47 254 PRO A CA 1
ATOM 1915 C C . PRO A 1 254 ? 24.866 -31.080 -6.428 1.00 46.47 254 PRO A C 1
ATOM 1917 O O . PRO A 1 254 ? 24.798 -31.619 -5.325 1.00 46.47 254 PRO A O 1
ATOM 1920 N N . LYS A 1 255 ? 24.323 -31.610 -7.527 1.00 46.31 255 LYS A N 1
ATOM 1921 C CA . LYS A 1 255 ? 23.971 -33.026 -7.616 1.00 46.31 255 LYS A CA 1
ATOM 1922 C C . LYS A 1 255 ? 25.213 -33.828 -7.238 1.00 46.31 255 LYS A C 1
ATOM 1924 O O . LYS A 1 255 ? 26.218 -33.771 -7.943 1.00 46.31 255 LYS A O 1
ATOM 1929 N N . THR A 1 256 ? 25.143 -34.526 -6.118 1.00 47.84 256 THR A N 1
ATOM 1930 C CA . THR A 1 256 ? 26.005 -35.666 -5.840 1.00 47.84 256 THR A CA 1
ATOM 1931 C C . THR A 1 256 ? 25.509 -36.814 -6.711 1.00 47.84 256 THR A C 1
ATOM 1933 O O . THR A 1 256 ? 24.489 -37.426 -6.397 1.00 47.84 256 THR A O 1
ATOM 1936 N N . ASP A 1 257 ? 26.201 -37.035 -7.828 1.00 53.72 257 ASP A N 1
ATOM 1937 C CA . ASP A 1 257 ? 26.296 -38.358 -8.452 1.00 53.72 257 ASP A CA 1
ATOM 1938 C C . ASP A 1 257 ? 27.371 -39.181 -7.718 1.00 53.72 257 ASP A C 1
ATOM 1940 O O . ASP A 1 257 ? 28.400 -38.582 -7.313 1.00 53.72 257 ASP A O 1
#

Secondary structure (DSSP, 8-state):
----HHHHHHHHHHHHHHHHHHHTTSSS-EEEEEEE-SS-EEEEEEESSSSPP-PPPPEEEEEE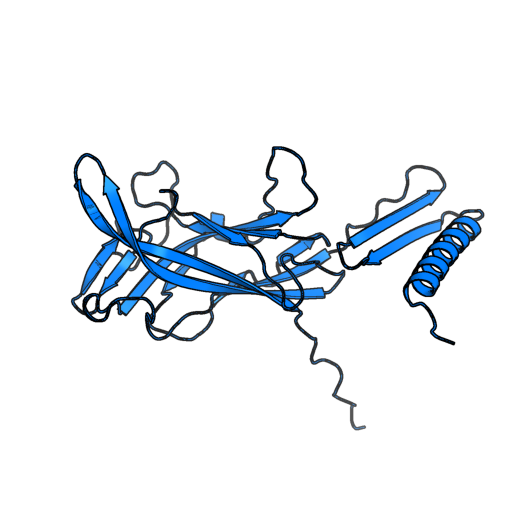EEE-BSS-TTS-TTT-EEEEEEEEEEEEEEETT--SSS--EEES-GGGGTSPEEEESBS----EEEEEEEEEESSEEEEEEEEEPPPBTBSS------TTTTT-SSEEEETTS-EEEPB-TTSSSEEEEEEE-SSSSSEEPPTT-EEEEEEEEEEEEEEEEETTTEEEEEEEEEEEEEEEE------------

Foldseek 3Di:
DDDDVVVVVVVVVVVVVVVVVVVQPDDFDKDWDWDDPVVAIDIDIDTPDDDGDDDDQFKEFEWEKEFAEQAQPQDDPVQQFAWWKFWWQWKWWFFPPPPDPDGPTHTQCNVSNVVIDIDTRYNDRDMDTRGGGRIGGQIKTWKMKIATDAFPPDPRDDDDDDPQPRRANIWTAHPVGDTGHEAEPVRHRMAMETEAEPSDRIDRGDGHWYKYKYKYKHWHWDWDADPVPGTDTHTYIYMYIYIDTDDPPPPDDDPDD

pLDDT: mean 77.97, std 16.49, range [35.84, 96.38]

Sequence (257 aa):
MRFDSARLRNMFCYGAILAAIGFAGCSNSCFVGVFNNGIGVVTVQAGNPPPPCSLPQPRAAINVVALKSAVCETCTADARVEHVFVTMQSVQLLSSGTDDTSKDWLEIAPELANEPRHMDLVGNSLSEILVENANIPVETYREIRLRFCFDSGSNQECHADTACGGTLRNCVMTADGRIEPLHWPAGTPELVMAIRTLDGDSLAVLPDSITDLRLSLQVQQAFSFSSIRGLRLQDVLVGCVIALPRWSTEKDNPKTD